Protein AF-0000000079762344 (afdb_homodimer)

Secondary structure (DSSP, 8-state):
-------PPPHHHHHHHHHHHHHHHHHHHHHHHTT--HHHHHHHHHHHHH-SSEEHHHHHHHHT--HHHHHHHHHHHHHTTSEEEEE-STT-EEEEE-HHHHHHIIIIIHHHHHHHHHHHHTS-HHHHHHHHHHHHHHHHHHHHHHHHHHHH-/-------PPPHHHHHHHHHHHHHHHHHHHHHHHTT--HHHHHHHHHHHHH-SSEEHHHHHHHHT--HHHHHHHHHHHHHTTSEEEEE-STT-E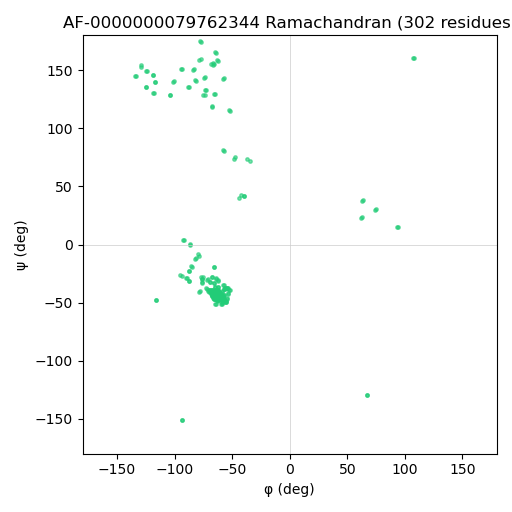EEEE-HHHHHHIIIIIHHHHHHHHHHHHTS-HHHHHHHHHHHHHHHHHHHHHHHHHHHH-

Structure (mmCIF, N/CA/C/O backbone):
data_AF-0000000079762344-model_v1
#
loop_
_entity.id
_entity.type
_entity.pdbx_description
1 polymer 'MarR family transcriptional regulator'
#
loop_
_atom_site.group_PDB
_atom_site.id
_atom_site.type_symbol
_atom_site.label_atom_id
_atom_site.label_alt_id
_atom_site.label_comp_id
_atom_site.label_asym_id
_atom_site.label_entity_id
_atom_site.label_seq_id
_atom_site.pdbx_PDB_ins_code
_atom_site.Cartn_x
_atom_site.Cartn_y
_atom_site.Cartn_z
_atom_site.occupancy
_atom_site.B_iso_or_equiv
_atom_site.auth_seq_id
_atom_site.auth_comp_id
_atom_site.auth_asym_id
_atom_site.auth_atom_id
_atom_site.pdbx_PDB_model_num
ATOM 1 N N . MET A 1 1 ? 8.43 -36.031 -18.562 1 33.22 1 MET A N 1
ATOM 2 C CA . MET A 1 1 ? 9.273 -35.344 -17.594 1 33.22 1 MET A CA 1
ATOM 3 C C . MET A 1 1 ? 8.633 -34.031 -17.156 1 33.22 1 MET A C 1
ATOM 5 O O . MET A 1 1 ? 8.594 -33.062 -17.922 1 33.22 1 MET A O 1
ATOM 9 N N . SER A 1 2 ? 7.336 -33.938 -16.625 1 37.38 2 SER A N 1
ATOM 10 C CA . SER A 1 2 ? 6.344 -32.906 -16.328 1 37.38 2 SER A CA 1
ATOM 11 C C . SER A 1 2 ? 6.977 -31.734 -15.578 1 37.38 2 SER A C 1
ATOM 13 O O . SER A 1 2 ? 7.504 -31.906 -14.477 1 37.38 2 SER A O 1
ATOM 15 N N . THR A 1 3 ? 7.742 -30.844 -16.188 1 39.31 3 THR A N 1
ATOM 16 C CA . THR A 1 3 ? 8.602 -29.703 -15.906 1 39.31 3 THR A CA 1
ATOM 17 C C . THR A 1 3 ? 7.945 -28.766 -14.891 1 39.31 3 THR A C 1
ATOM 19 O O . THR A 1 3 ? 7.09 -27.953 -15.25 1 39.31 3 THR A O 1
ATOM 22 N N . ASP A 1 4 ? 7.273 -29.188 -13.844 1 43.47 4 ASP A N 1
ATOM 23 C CA . ASP A 1 4 ? 6.684 -28.469 -12.719 1 43.47 4 ASP A CA 1
ATOM 24 C C . ASP A 1 4 ? 7.59 -27.344 -12.258 1 43.47 4 ASP A C 1
ATOM 26 O O . ASP A 1 4 ? 8.523 -27.562 -11.477 1 43.47 4 ASP A O 1
ATOM 30 N N . SER A 1 5 ? 8.234 -26.547 -13.07 1 49.5 5 SER A N 1
ATOM 31 C CA . SER A 1 5 ? 9.148 -25.422 -12.844 1 49.5 5 SER A CA 1
ATOM 32 C C . SER A 1 5 ? 8.719 -24.594 -11.641 1 49.5 5 SER A C 1
ATOM 34 O O . SER A 1 5 ? 7.73 -23.859 -11.703 1 49.5 5 SER A O 1
ATOM 36 N N . THR A 1 6 ? 8.914 -25.094 -10.375 1 63.81 6 THR A N 1
ATOM 37 C CA . THR A 1 6 ? 8.539 -24.578 -9.07 1 63.81 6 THR A CA 1
ATOM 38 C C . THR A 1 6 ? 9.141 -23.188 -8.859 1 63.81 6 THR A C 1
ATOM 40 O O . THR A 1 6 ? 10.359 -23.031 -8.797 1 63.81 6 THR A O 1
ATOM 43 N N . VAL A 1 7 ? 8.477 -22.172 -9.414 1 72.5 7 VAL A N 1
ATOM 44 C CA . VAL A 1 7 ? 8.898 -20.812 -9.086 1 72.5 7 VAL A CA 1
ATOM 45 C C . VAL A 1 7 ? 8.945 -20.641 -7.566 1 72.5 7 VAL A C 1
ATOM 47 O O . VAL A 1 7 ? 7.98 -20.953 -6.867 1 72.5 7 VAL A O 1
ATOM 50 N N . LEU A 1 8 ? 10.281 -20.391 -7.176 1 88.62 8 LEU A N 1
ATOM 51 C CA . LEU A 1 8 ? 10.469 -20.094 -5.762 1 88.62 8 LEU A CA 1
ATOM 52 C C . LEU A 1 8 ? 10.641 -18.594 -5.531 1 88.62 8 LEU A C 1
ATOM 54 O O . LEU A 1 8 ? 11.219 -17.906 -6.371 1 88.62 8 LEU A O 1
ATOM 58 N N . ILE A 1 9 ? 10.078 -18.078 -4.527 1 94.69 9 ILE A N 1
ATOM 59 C CA . ILE A 1 9 ? 10.32 -16.703 -4.109 1 94.69 9 ILE A CA 1
ATOM 60 C C . ILE A 1 9 ? 11.758 -16.562 -3.617 1 94.69 9 ILE A C 1
ATOM 62 O O . ILE A 1 9 ? 12.18 -17.266 -2.697 1 94.69 9 ILE A O 1
ATOM 66 N N . SER A 1 10 ? 12.523 -15.719 -4.27 1 96.12 10 SER A N 1
ATOM 67 C CA . SER A 1 10 ? 13.906 -15.516 -3.85 1 96.12 10 SER A CA 1
ATOM 68 C C . SER A 1 10 ? 13.977 -14.93 -2.441 1 96.12 10 SER A C 1
ATOM 70 O O . SER A 1 10 ? 13 -14.367 -1.947 1 96.12 10 SER A O 1
ATOM 72 N N . LYS A 1 11 ? 15.109 -15.094 -1.776 1 95.31 11 LYS A N 1
ATOM 73 C CA . LYS A 1 11 ? 15.312 -14.539 -0.442 1 95.31 11 LYS A CA 1
ATOM 74 C C . LYS A 1 11 ? 15.109 -13.023 -0.438 1 95.31 11 LYS A C 1
ATOM 76 O O . LYS A 1 11 ? 14.469 -12.477 0.464 1 95.31 11 LYS A O 1
ATOM 81 N N . TYR A 1 12 ? 15.656 -12.312 -1.464 1 97.5 12 TYR A N 1
ATOM 82 C CA . TYR A 1 12 ? 15.523 -10.859 -1.559 1 97.5 12 TYR A CA 1
ATOM 83 C C . TYR A 1 12 ? 14.062 -10.453 -1.735 1 97.5 12 TYR A C 1
ATOM 85 O O . TYR A 1 12 ? 13.594 -9.5 -1.107 1 97.5 12 TYR A O 1
ATOM 93 N N . LEU A 1 13 ? 13.352 -11.188 -2.549 1 97.94 13 LEU A N 1
ATOM 94 C CA . LEU A 1 13 ? 11.953 -10.859 -2.805 1 97.94 13 LEU A CA 1
ATOM 95 C C . LEU A 1 13 ? 11.109 -11.078 -1.553 1 97.94 13 LEU A C 1
ATOM 97 O O . LEU A 1 13 ? 10.25 -10.258 -1.23 1 97.94 13 LEU A O 1
ATOM 101 N N . LYS A 1 14 ? 11.383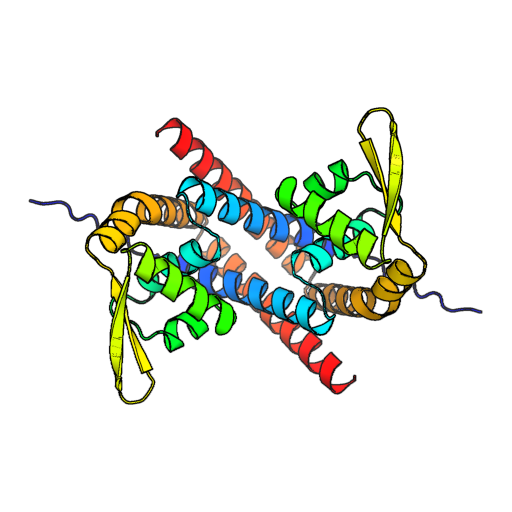 -12.195 -0.85 1 96.38 14 LYS A N 1
ATOM 102 C CA . LYS A 1 14 ? 10.656 -12.484 0.384 1 96.38 14 LYS A CA 1
ATOM 103 C C . LYS A 1 14 ? 10.812 -11.352 1.394 1 96.38 14 LYS A C 1
ATOM 105 O O . LYS A 1 14 ? 9.836 -10.914 2.002 1 96.38 14 LYS A O 1
ATOM 110 N N . GLU A 1 15 ? 12.008 -10.914 1.554 1 97 15 GLU A N 1
ATOM 111 C CA . GLU A 1 15 ? 12.281 -9.828 2.49 1 97 15 GLU A CA 1
ATOM 112 C C . GLU A 1 15 ? 11.656 -8.516 2.018 1 97 15 GLU A C 1
ATOM 114 O O . GLU A 1 15 ? 11.102 -7.762 2.818 1 97 15 GLU A O 1
ATOM 119 N N . TYR A 1 16 ? 11.781 -8.219 0.727 1 98.31 16 TYR A N 1
ATOM 120 C CA . TYR A 1 16 ? 11.188 -7.012 0.171 1 98.31 16 TYR A CA 1
ATOM 121 C C . TYR A 1 16 ? 9.68 -6.984 0.4 1 98.31 16 TYR A C 1
ATOM 123 O O . TYR A 1 16 ? 9.125 -5.957 0.789 1 98.31 16 TYR A O 1
ATOM 131 N N . ASN A 1 17 ? 9.078 -8.141 0.148 1 97.31 17 ASN A N 1
ATOM 132 C CA . ASN A 1 17 ? 7.633 -8.25 0.335 1 97.31 17 ASN A CA 1
ATOM 133 C C . ASN A 1 17 ? 7.23 -7.965 1.778 1 97.31 17 ASN A C 1
ATOM 135 O O . ASN A 1 17 ? 6.238 -7.277 2.027 1 97.31 17 ASN A O 1
ATOM 139 N N . HIS A 1 18 ? 7.996 -8.523 2.693 1 96.19 18 HIS A N 1
ATOM 140 C CA . HIS A 1 18 ? 7.711 -8.297 4.105 1 96.19 18 HIS A CA 1
ATOM 141 C C . HIS A 1 18 ? 7.809 -6.82 4.461 1 96.19 18 HIS A C 1
ATOM 143 O O . HIS A 1 18 ? 6.938 -6.281 5.148 1 96.19 18 HIS A O 1
ATOM 149 N N . ILE A 1 19 ? 8.852 -6.145 4.008 1 98.19 19 ILE A N 1
ATOM 150 C CA . ILE A 1 19 ? 9.094 -4.727 4.27 1 98.19 19 ILE A CA 1
ATOM 151 C C . ILE A 1 19 ? 7.977 -3.893 3.646 1 98.19 19 ILE A C 1
ATOM 153 O O . ILE A 1 19 ? 7.48 -2.949 4.266 1 98.19 19 ILE A O 1
ATOM 157 N N . TYR A 1 20 ? 7.582 -4.242 2.434 1 97.94 20 TYR A N 1
ATOM 158 C CA . TYR A 1 20 ? 6.508 -3.564 1.713 1 97.94 20 TYR A CA 1
ATOM 159 C C . TYR A 1 20 ? 5.188 -3.688 2.461 1 97.94 20 TYR A C 1
ATOM 161 O O . TYR A 1 20 ? 4.473 -2.697 2.637 1 97.94 20 TYR A O 1
ATOM 169 N N . LYS A 1 21 ? 4.844 -4.879 2.936 1 97 21 LYS A N 1
ATOM 170 C CA . LYS A 1 21 ? 3.623 -5.113 3.697 1 97 21 LYS A CA 1
ATOM 171 C C . LYS A 1 21 ? 3.635 -4.336 5.012 1 97 21 LYS A C 1
ATOM 173 O O . LYS A 1 21 ? 2.604 -3.816 5.441 1 97 21 LYS A O 1
ATOM 178 N N . GLU A 1 22 ? 4.781 -4.297 5.633 1 96.81 22 GLU A N 1
ATOM 179 C CA . GLU A 1 22 ? 4.926 -3.553 6.879 1 96.81 22 GLU A CA 1
ATOM 180 C C . GLU A 1 22 ? 4.652 -2.066 6.668 1 96.81 22 GLU A C 1
ATOM 182 O O . GLU A 1 22 ? 3.977 -1.432 7.48 1 96.81 22 GLU A O 1
ATOM 187 N N . ALA A 1 23 ? 5.199 -1.48 5.613 1 97.94 23 ALA A N 1
ATOM 188 C CA . ALA A 1 23 ? 4.957 -0.072 5.309 1 97.94 23 ALA A CA 1
ATOM 189 C C . ALA A 1 23 ? 3.465 0.202 5.141 1 97.94 23 ALA A C 1
ATOM 191 O O . ALA A 1 23 ? 2.945 1.188 5.672 1 97.94 23 ALA A O 1
ATOM 192 N N . ASN A 1 24 ? 2.801 -0.672 4.402 1 97 24 ASN A N 1
ATOM 193 C CA . ASN A 1 24 ? 1.364 -0.526 4.195 1 97 24 ASN A CA 1
ATOM 194 C C . ASN A 1 24 ? 0.599 -0.609 5.512 1 97 24 ASN A C 1
ATOM 196 O O . ASN A 1 24 ? -0.367 0.126 5.723 1 97 24 ASN A O 1
ATOM 200 N N . GLU A 1 25 ? 1.004 -1.52 6.363 1 95.75 25 GLU A N 1
ATOM 201 C CA . GLU A 1 25 ? 0.375 -1.641 7.676 1 95.75 25 GLU A CA 1
ATOM 202 C C . GLU A 1 25 ? 0.564 -0.37 8.5 1 95.75 25 GLU A C 1
ATOM 204 O O . GLU A 1 25 ? -0.362 0.082 9.172 1 95.75 25 GLU A O 1
ATOM 209 N N . ILE A 1 26 ? 1.729 0.218 8.492 1 96.94 26 ILE A N 1
ATOM 210 C CA . ILE A 1 26 ? 2.031 1.435 9.242 1 96.94 26 ILE A CA 1
ATOM 211 C C . ILE A 1 26 ? 1.104 2.561 8.789 1 96.94 26 ILE A C 1
ATOM 213 O O . ILE A 1 26 ? 0.489 3.234 9.617 1 96.94 26 ILE A O 1
ATOM 217 N N . TYR A 1 27 ? 0.93 2.723 7.484 1 97 27 TYR A N 1
ATOM 218 C CA . TYR A 1 27 ? 0.123 3.826 6.973 1 97 27 TYR A CA 1
ATOM 219 C C . TYR A 1 27 ? -1.364 3.537 7.145 1 97 27 TYR A C 1
ATOM 221 O O . TYR A 1 27 ? -2.162 4.457 7.344 1 97 27 TYR A O 1
ATOM 229 N N . HIS A 1 28 ? -1.735 2.244 7.109 1 95.56 28 HIS A N 1
ATOM 230 C CA . HIS A 1 28 ? -3.107 1.876 7.441 1 95.56 28 HIS A CA 1
ATOM 231 C C . HIS A 1 28 ? -3.439 2.238 8.891 1 95.56 28 HIS A C 1
ATOM 233 O O . HIS A 1 28 ? -4.504 2.795 9.164 1 95.56 28 HIS A O 1
ATOM 239 N N . GLU A 1 29 ? -2.543 1.895 9.75 1 94.5 29 GLU A N 1
ATOM 240 C CA . GLU A 1 29 ? -2.736 2.215 11.164 1 94.5 29 GLU A CA 1
ATOM 241 C C . GLU A 1 29 ? -2.773 3.725 11.383 1 94.5 29 GLU A C 1
ATOM 243 O O . GLU A 1 29 ? -3.557 4.219 12.195 1 94.5 29 GLU A O 1
ATOM 248 N N . ALA A 1 30 ? -1.896 4.453 10.688 1 94.94 30 ALA A N 1
ATOM 249 C CA . ALA A 1 30 ? -1.912 5.91 10.781 1 94.94 30 ALA A CA 1
ATOM 250 C C . ALA A 1 30 ? -3.266 6.473 10.352 1 94.94 30 ALA A C 1
ATOM 252 O O . ALA A 1 30 ? -3.832 7.328 11.039 1 94.94 30 ALA A O 1
ATOM 253 N N . ALA A 1 31 ? -3.811 5.969 9.227 1 95.88 31 ALA A N 1
ATOM 254 C CA . ALA A 1 31 ? -5.125 6.406 8.766 1 95.88 31 ALA A CA 1
ATOM 255 C C . ALA A 1 31 ? -6.199 6.117 9.805 1 95.88 31 ALA A C 1
ATOM 257 O O . ALA A 1 31 ? -7.043 6.973 10.086 1 95.88 31 ALA A O 1
ATOM 258 N N . ARG A 1 32 ? -6.137 4.961 10.391 1 93.38 32 ARG A N 1
ATOM 259 C CA . ARG A 1 32 ? -7.105 4.551 11.406 1 93.38 32 ARG A CA 1
ATOM 260 C C . ARG A 1 32 ? -7.031 5.457 12.633 1 93.38 32 ARG A C 1
ATOM 262 O O . ARG A 1 32 ? -8.062 5.828 13.195 1 93.38 32 ARG A O 1
ATOM 269 N N . ARG A 1 33 ? -5.863 5.766 13.016 1 91.56 33 ARG A N 1
ATOM 270 C CA . ARG A 1 33 ? -5.664 6.633 14.172 1 91.56 33 ARG A CA 1
ATOM 271 C C . ARG A 1 33 ? -6.258 8.016 13.93 1 91.56 33 ARG A C 1
ATOM 273 O O . ARG A 1 33 ? -6.707 8.68 14.867 1 91.56 33 ARG A O 1
ATOM 280 N N . LEU A 1 34 ? -6.238 8.398 12.68 1 92.31 34 LEU A N 1
ATOM 281 C CA . LEU A 1 34 ? -6.816 9.688 12.305 1 92.31 34 LEU A CA 1
ATOM 282 C C . LEU A 1 34 ? -8.312 9.555 12.039 1 92.31 34 LEU A C 1
ATOM 284 O O . LEU A 1 34 ? -8.953 10.516 11.617 1 92.31 34 LEU A O 1
ATOM 288 N N . HIS A 1 35 ? -8.859 8.344 12.172 1 93.44 35 HIS A N 1
ATOM 289 C CA . HIS A 1 35 ? -10.258 8.016 11.945 1 93.44 35 HIS A CA 1
ATOM 290 C C . HIS A 1 35 ? -10.648 8.25 10.492 1 93.44 35 HIS A C 1
ATOM 292 O O . HIS A 1 35 ? -11.719 8.789 10.203 1 93.44 35 HIS A O 1
ATOM 298 N N . LEU A 1 36 ? -9.758 7.93 9.586 1 95.88 36 LEU A N 1
ATOM 299 C CA . LEU A 1 36 ? -9.977 8.031 8.148 1 95.88 36 LEU A CA 1
ATOM 300 C C . LEU A 1 36 ? -9.852 6.664 7.484 1 95.88 36 LEU A C 1
ATOM 302 O O . LEU A 1 36 ? -9.078 5.816 7.938 1 95.88 36 LEU A O 1
ATOM 306 N N . SER A 1 37 ? -10.633 6.434 6.457 1 95.31 37 SER A N 1
ATOM 307 C CA . SER A 1 37 ? -10.328 5.324 5.562 1 95.31 37 SER A CA 1
ATOM 308 C C . SER A 1 37 ? -9.008 5.555 4.832 1 95.31 37 SER A C 1
ATOM 310 O O . SER A 1 37 ? -8.5 6.68 4.793 1 95.31 37 SER A O 1
ATOM 312 N N . ASP A 1 38 ? -8.5 4.539 4.254 1 95.81 38 ASP A N 1
ATOM 313 C CA . ASP A 1 38 ? -7.25 4.664 3.51 1 95.81 38 ASP A CA 1
ATOM 314 C C . ASP A 1 38 ? -7.395 5.648 2.354 1 95.81 38 ASP A C 1
ATOM 316 O O . ASP A 1 38 ? -6.496 6.449 2.098 1 95.81 38 ASP A O 1
ATOM 320 N N . SER A 1 39 ? -8.523 5.59 1.646 1 96.56 39 SER A N 1
ATOM 321 C CA . SER A 1 39 ? -8.75 6.477 0.51 1 96.56 39 SER A CA 1
ATOM 322 C C . SER A 1 39 ? -8.883 7.93 0.96 1 96.56 39 SER A C 1
ATOM 324 O O . SER A 1 39 ? -8.344 8.836 0.32 1 96.56 39 SER A O 1
ATOM 326 N N . ALA A 1 40 ? -9.648 8.156 2.043 1 97.25 40 ALA A N 1
ATOM 327 C CA . ALA A 1 40 ? -9.789 9.508 2.58 1 97.25 40 ALA A CA 1
ATOM 328 C C . ALA A 1 40 ? -8.438 10.062 3.02 1 97.25 40 ALA A C 1
ATOM 330 O O . ALA A 1 40 ? -8.117 11.219 2.738 1 97.25 40 ALA A O 1
ATOM 331 N N . PHE A 1 41 ? -7.668 9.219 3.701 1 97.62 41 PHE A N 1
ATOM 332 C CA . PHE A 1 41 ? -6.32 9.578 4.133 1 97.62 41 PHE A CA 1
ATOM 333 C C . PHE A 1 41 ? -5.473 10.008 2.943 1 97.62 41 PHE A C 1
ATOM 335 O O . PHE A 1 41 ? -4.852 11.078 2.975 1 97.62 41 PHE A O 1
ATOM 342 N N . GLU A 1 42 ? -5.48 9.242 1.944 1 97.38 42 GLU A N 1
ATOM 343 C CA . GLU A 1 42 ? -4.688 9.516 0.752 1 97.38 42 GLU A CA 1
ATOM 344 C C . GLU A 1 42 ? -5.145 10.805 0.074 1 97.38 42 GLU A C 1
ATOM 346 O O . GLU A 1 42 ? -4.324 11.578 -0.429 1 97.38 42 GLU A O 1
ATOM 351 N N . ILE A 1 43 ? -6.43 11.07 0.029 1 97.06 43 ILE A N 1
ATOM 352 C CA . ILE A 1 43 ? -6.969 12.266 -0.604 1 97.06 43 ILE A CA 1
ATOM 353 C C . ILE A 1 43 ? -6.512 13.5 0.165 1 97.06 43 ILE A C 1
ATOM 355 O O . ILE A 1 43 ? -6.012 14.461 -0.428 1 97.06 43 ILE A O 1
ATOM 359 N N . PHE A 1 44 ? -6.625 13.492 1.5 1 97.06 44 PHE A N 1
ATOM 360 C CA . PHE A 1 44 ? -6.188 14.625 2.309 1 97.06 44 PHE A CA 1
ATOM 361 C C . PHE A 1 44 ? -4.688 14.844 2.162 1 97.06 44 PHE A C 1
ATOM 363 O O . PHE A 1 44 ? -4.227 15.984 2.066 1 97.06 44 PHE A O 1
ATOM 370 N N . TYR A 1 45 ? -3.969 13.734 2.15 1 96.94 45 TYR A N 1
ATOM 371 C CA . TYR A 1 45 ? -2.521 13.812 1.987 1 96.94 45 TYR A CA 1
ATOM 372 C C . TYR A 1 45 ? -2.16 14.477 0.661 1 96.94 45 TYR A C 1
ATOM 374 O O . TYR A 1 45 ? -1.307 15.359 0.614 1 96.94 45 TYR A O 1
ATOM 382 N N . THR A 1 46 ? -2.869 14.055 -0.376 1 95.94 46 THR A N 1
ATOM 383 C CA . THR A 1 46 ? -2.629 14.562 -1.722 1 95.94 46 THR A CA 1
ATOM 384 C C . THR A 1 46 ? -3.01 16.031 -1.819 1 95.94 46 THR A C 1
ATOM 386 O O . THR A 1 46 ? -2.281 16.828 -2.412 1 95.94 46 THR A O 1
ATOM 389 N N . ILE A 1 47 ? -4.098 16.391 -1.246 1 95.31 47 ILE A N 1
ATOM 390 C CA . ILE A 1 47 ? -4.535 17.781 -1.244 1 95.31 47 ILE A CA 1
ATOM 391 C C . ILE A 1 47 ? -3.516 18.641 -0.498 1 95.31 47 ILE A C 1
ATOM 393 O O . ILE A 1 47 ? -3.186 19.75 -0.937 1 95.31 47 ILE A O 1
ATOM 397 N N . PHE A 1 48 ? -3.053 18.094 0.573 1 94.38 48 PHE A N 1
ATOM 398 C CA . PHE A 1 48 ? -2.043 18.828 1.332 1 94.38 48 PHE A CA 1
ATOM 399 C C . PHE A 1 48 ? -0.792 19.047 0.492 1 94.38 48 PHE A C 1
ATOM 401 O O . PHE A 1 48 ? -0.222 20.141 0.498 1 94.38 48 PHE A O 1
ATOM 408 N N . GLU A 1 49 ? -0.392 18.062 -0.228 1 93.25 49 GLU A N 1
ATOM 409 C CA . GLU A 1 49 ? 0.815 18.125 -1.047 1 93.25 49 GLU A CA 1
ATOM 410 C C . GLU A 1 49 ? 0.641 19.109 -2.211 1 93.25 49 GLU A C 1
ATOM 412 O O . GLU A 1 49 ? 1.567 19.844 -2.553 1 93.25 49 GLU A O 1
ATOM 417 N N . MET A 1 50 ? -0.47 19.078 -2.807 1 91.38 50 MET A N 1
ATOM 418 C CA . MET A 1 50 ? -0.707 19.828 -4.035 1 91.38 50 MET A CA 1
ATOM 419 C C . MET A 1 50 ? -1.188 21.25 -3.719 1 91.38 50 MET A C 1
ATOM 421 O O . MET A 1 50 ? -0.927 22.172 -4.48 1 91.38 50 MET A O 1
ATOM 425 N N . GLY A 1 51 ? -1.885 21.328 -2.629 1 88.75 51 GLY A N 1
ATOM 426 C CA . GLY A 1 51 ? -2.537 22.594 -2.289 1 88.75 51 GLY A CA 1
ATOM 427 C C . GLY A 1 51 ? -4.043 22.547 -2.471 1 88.75 51 GLY A C 1
ATOM 428 O O . GLY A 1 51 ? -4.559 21.734 -3.238 1 88.75 51 GLY A O 1
ATOM 429 N N . ASP A 1 52 ? -4.691 23.453 -1.831 1 86.69 52 ASP A N 1
ATOM 430 C CA . ASP A 1 52 ? -6.145 23.547 -1.898 1 86.69 52 ASP A CA 1
ATOM 431 C C . ASP A 1 52 ? -6.602 23.969 -3.293 1 86.69 52 ASP A C 1
ATOM 433 O O . ASP A 1 52 ? -5.801 24.469 -4.09 1 86.69 52 ASP A O 1
ATOM 437 N N . ASN A 1 53 ? -7.762 23.672 -3.691 1 89.25 53 ASN A N 1
ATOM 438 C CA . ASN A 1 53 ? -8.383 24.047 -4.957 1 89.25 53 ASN A CA 1
ATOM 439 C C . ASN A 1 53 ? -7.805 23.25 -6.125 1 89.25 53 ASN A C 1
ATOM 441 O O . ASN A 1 53 ? -7.613 23.797 -7.215 1 89.25 53 ASN A O 1
ATOM 445 N N . CYS A 1 54 ? -7.402 22.094 -5.84 1 91.25 54 CYS A N 1
ATOM 446 C CA . CYS A 1 54 ? -6.906 21.219 -6.902 1 91.25 54 CYS A CA 1
ATOM 447 C C . CYS A 1 54 ? -8.055 20.625 -7.699 1 91.25 54 CYS A C 1
ATOM 449 O O . CYS A 1 54 ? -9.211 20.656 -7.262 1 91.25 54 CYS A O 1
ATOM 451 N N . LEU A 1 55 ? -7.738 20.188 -8.883 1 92.88 55 LEU A N 1
ATOM 452 C CA . LEU A 1 55 ? -8.719 19.5 -9.703 1 92.88 55 LEU A CA 1
ATOM 453 C C . LEU A 1 55 ? -8.812 18.031 -9.312 1 92.88 55 LEU A C 1
ATOM 455 O O . LEU A 1 55 ? -7.805 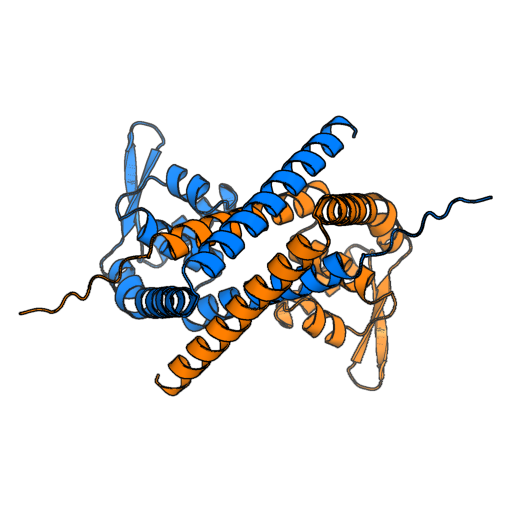17.406 -8.977 1 92.88 55 LEU A O 1
ATOM 459 N N . GLN A 1 56 ? -10.016 17.531 -9.328 1 91.5 56 GLN A N 1
ATOM 460 C CA . GLN A 1 56 ? -10.234 16.125 -9.008 1 91.5 56 GLN A CA 1
ATOM 461 C C . GLN A 1 56 ? -9.344 15.227 -9.867 1 91.5 56 GLN A C 1
ATOM 463 O O . GLN A 1 56 ? -8.812 14.227 -9.383 1 91.5 56 GLN A O 1
ATOM 468 N N . ARG A 1 57 ? -9.18 15.594 -11.133 1 91.69 57 ARG A N 1
ATOM 469 C CA . ARG A 1 57 ? -8.336 14.812 -12.039 1 91.69 57 ARG A CA 1
ATOM 470 C C . ARG A 1 57 ? -6.891 14.797 -11.555 1 91.69 57 ARG A C 1
ATOM 472 O O . ARG A 1 57 ? -6.199 13.781 -11.68 1 91.69 57 ARG A O 1
ATOM 479 N N . ASP A 1 58 ? -6.445 15.883 -11.008 1 93.56 58 ASP A N 1
ATOM 480 C CA . ASP A 1 58 ? -5.078 15.977 -10.508 1 93.56 58 ASP A CA 1
ATOM 481 C C . ASP A 1 58 ? -4.891 15.109 -9.266 1 93.56 58 ASP A C 1
ATOM 483 O O . ASP A 1 58 ? -3.805 14.57 -9.039 1 93.56 58 ASP A O 1
ATOM 487 N N . ILE A 1 59 ? -5.906 14.961 -8.484 1 94.69 59 ILE A N 1
ATOM 488 C CA . ILE A 1 59 ? -5.863 14.102 -7.309 1 94.69 59 ILE A CA 1
ATOM 489 C C . ILE A 1 59 ? -5.707 12.648 -7.738 1 94.69 59 ILE A C 1
ATOM 491 O O . ILE A 1 59 ? -4.945 11.891 -7.133 1 94.69 59 ILE A O 1
ATOM 495 N N . CYS A 1 60 ? -6.422 12.273 -8.789 1 93.7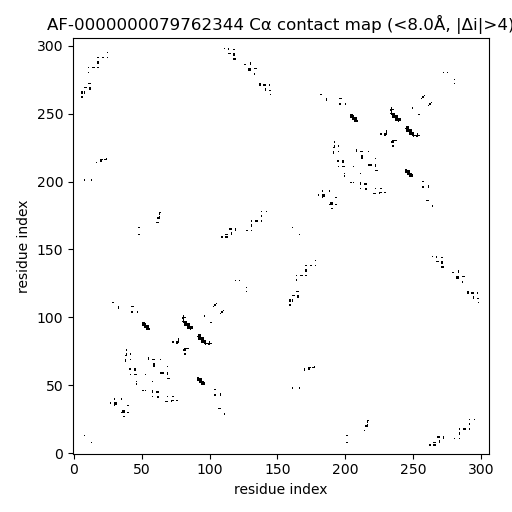5 60 CYS A N 1
ATOM 496 C CA . CYS A 1 60 ? -6.305 10.922 -9.312 1 93.75 60 CYS A CA 1
ATOM 497 C C . CYS A 1 60 ? -4.871 10.617 -9.734 1 93.75 60 CYS A C 1
ATOM 499 O O . CYS A 1 60 ? -4.309 9.594 -9.344 1 93.75 60 CYS A O 1
ATOM 501 N N . LYS A 1 61 ? -4.273 11.531 -10.461 1 93.94 61 LYS A N 1
ATOM 502 C CA . LYS A 1 61 ? -2.914 11.359 -10.961 1 93.94 61 LYS A CA 1
ATOM 503 C C . LYS A 1 61 ? -1.9 11.344 -9.82 1 93.94 61 LYS A C 1
ATOM 505 O O . LYS A 1 61 ? -1.029 10.469 -9.773 1 93.94 61 LYS A O 1
ATOM 510 N N . ALA A 1 62 ? -2.059 12.242 -8.883 1 94.5 62 ALA A N 1
ATOM 511 C CA . ALA A 1 62 ? -1.082 12.422 -7.816 1 94.5 62 ALA A CA 1
ATOM 512 C C . ALA A 1 62 ? -1.196 11.305 -6.777 1 94.5 62 ALA A C 1
ATOM 514 O O . ALA A 1 62 ? -0.201 10.922 -6.16 1 94.5 62 ALA A O 1
ATOM 515 N N . SER A 1 63 ? -2.338 10.781 -6.523 1 95.19 63 SER A N 1
ATOM 516 C CA . SER A 1 63 ? -2.559 9.758 -5.512 1 95.19 63 SER A CA 1
ATOM 517 C C . SER A 1 63 ? -2.281 8.359 -6.062 1 95.19 63 SER A C 1
ATOM 519 O O . SER A 1 63 ? -2.166 7.398 -5.301 1 95.19 63 SER A O 1
ATOM 521 N N . CYS A 1 64 ? -2.273 8.195 -7.41 1 93 64 CYS A N 1
ATOM 522 C CA . CYS A 1 64 ? -2.104 6.918 -8.094 1 93 64 CYS A CA 1
ATOM 523 C C . CYS A 1 64 ? -3.24 5.965 -7.754 1 93 64 CYS A C 1
ATOM 525 O O . CYS A 1 64 ? -3.047 4.746 -7.727 1 93 64 CYS A O 1
ATOM 527 N N . MET A 1 65 ? -4.406 6.512 -7.336 1 93.88 65 MET A N 1
ATOM 528 C CA . MET A 1 65 ? -5.594 5.703 -7.059 1 93.88 65 MET A CA 1
ATOM 529 C C . MET A 1 65 ? -6.504 5.637 -8.281 1 93.88 65 MET A C 1
ATOM 531 O O . MET A 1 65 ? -6.551 6.578 -9.07 1 93.88 65 MET A O 1
ATOM 535 N N . PRO A 1 66 ? -7.25 4.527 -8.398 1 91.81 66 PRO A N 1
ATOM 536 C CA . PRO A 1 66 ? -8.242 4.473 -9.477 1 91.81 66 PRO A CA 1
ATOM 537 C C . PRO A 1 66 ? -9.25 5.609 -9.406 1 91.81 66 PRO A C 1
ATOM 539 O O . PRO A 1 66 ? -9.68 6 -8.32 1 91.81 66 PRO A O 1
ATOM 542 N N . LYS A 1 67 ? -9.625 6.102 -10.617 1 93.5 67 LYS A N 1
ATOM 543 C CA . LYS A 1 67 ? -10.547 7.223 -10.742 1 93.5 67 LYS A CA 1
ATOM 544 C C . LYS A 1 67 ? -11.836 6.969 -9.969 1 93.5 67 LYS A C 1
ATOM 546 O O . LYS A 1 67 ? -12.344 7.863 -9.289 1 93.5 67 LYS A O 1
ATOM 551 N N . GLN A 1 68 ? -12.367 5.762 -10.031 1 93 68 GLN A N 1
ATOM 552 C CA . GLN A 1 68 ? -13.617 5.434 -9.359 1 93 68 GLN A CA 1
ATOM 553 C C . GLN A 1 68 ? -13.484 5.555 -7.844 1 93 68 GLN A C 1
ATOM 555 O O . GLN A 1 68 ? -14.414 5.992 -7.16 1 93 68 GLN A O 1
ATOM 560 N N . THR A 1 69 ? -12.359 5.137 -7.305 1 93.94 69 THR A N 1
ATOM 561 C CA . THR A 1 69 ? -12.086 5.215 -5.875 1 93.94 69 THR A CA 1
ATOM 562 C C . THR A 1 69 ? -11.977 6.668 -5.422 1 93.94 69 THR A C 1
ATOM 564 O O . THR A 1 69 ? -12.555 7.051 -4.402 1 93.94 69 THR A O 1
ATOM 567 N N . VAL A 1 70 ? -11.25 7.5 -6.203 1 96.31 70 VAL A N 1
ATOM 568 C CA . VAL A 1 70 ? -11.094 8.914 -5.891 1 96.31 70 VAL A CA 1
ATOM 569 C C . VAL A 1 70 ? -12.461 9.602 -5.914 1 96.31 70 VAL A C 1
ATOM 571 O O . VAL A 1 70 ? -12.82 10.32 -4.973 1 96.31 70 VAL A O 1
ATOM 574 N N . ASN A 1 71 ? -13.258 9.328 -6.914 1 95.62 71 ASN A N 1
ATOM 575 C CA . ASN A 1 71 ? -14.562 9.969 -7.059 1 95.62 71 ASN A CA 1
ATOM 576 C C . ASN A 1 71 ? -15.492 9.609 -5.902 1 95.62 71 ASN A C 1
ATOM 578 O O . ASN A 1 71 ? -16.109 10.492 -5.309 1 95.62 71 ASN A O 1
ATOM 582 N N . SER A 1 72 ? -15.5 8.344 -5.613 1 96.94 72 SER A N 1
ATOM 583 C CA . SER A 1 72 ? -16.391 7.902 -4.547 1 96.94 72 SER A CA 1
ATOM 584 C C . SER A 1 72 ? -15.938 8.438 -3.193 1 96.94 72 SER A C 1
ATOM 586 O O . SER A 1 72 ? -16.766 8.852 -2.375 1 96.94 72 SER A O 1
ATOM 588 N N . SER A 1 73 ? -14.703 8.469 -2.979 1 97.5 73 SER A N 1
ATOM 589 C CA . SER A 1 73 ? -14.172 8.945 -1.708 1 97.5 73 SER A CA 1
ATOM 590 C C . SER A 1 73 ? -14.367 10.453 -1.567 1 97.5 73 SER A C 1
ATOM 592 O O . SER A 1 73 ? -14.703 10.945 -0.487 1 97.5 73 SER A O 1
ATOM 594 N N . ILE A 1 74 ? -14.148 11.156 -2.604 1 97.38 74 ILE A N 1
ATOM 595 C CA . ILE A 1 74 ? -14.344 12.602 -2.586 1 97.38 74 ILE A CA 1
ATOM 596 C C . ILE A 1 74 ? -15.805 12.93 -2.291 1 97.38 74 ILE A C 1
ATOM 598 O O . ILE A 1 74 ? -16.109 13.828 -1.503 1 97.38 74 ILE A O 1
ATOM 602 N N . ARG A 1 75 ? -16.688 12.211 -2.941 1 97 75 ARG A N 1
ATOM 603 C CA . ARG A 1 75 ? -18.109 12.422 -2.705 1 97 75 ARG A CA 1
ATOM 604 C C . ARG A 1 75 ? -18.469 12.156 -1.247 1 97 75 ARG A C 1
ATOM 606 O O . ARG A 1 75 ? -19.25 12.898 -0.65 1 97 75 ARG A O 1
ATOM 613 N N . LYS A 1 76 ? -17.969 11.125 -0.739 1 98.06 76 LYS A N 1
ATOM 614 C CA . LYS A 1 76 ? -18.203 10.82 0.669 1 98.06 76 LYS A CA 1
ATOM 615 C C . LYS A 1 76 ? -17.656 11.93 1.57 1 98.06 76 LYS A C 1
ATOM 617 O O . LYS A 1 76 ? -18.328 12.336 2.521 1 98.06 76 LYS A O 1
ATOM 622 N N . LEU A 1 77 ? -16.453 12.453 1.316 1 98.06 77 LEU A N 1
ATOM 623 C CA . LEU A 1 77 ? -15.836 13.516 2.102 1 98.06 77 LEU A CA 1
ATOM 624 C C . LEU A 1 77 ? -16.625 14.812 1.978 1 98.06 77 LEU A C 1
ATOM 626 O O . LEU A 1 77 ? -16.703 15.594 2.928 1 98.06 77 LEU A O 1
ATOM 630 N N . GLN A 1 78 ? -17.188 14.969 0.809 1 97.75 78 GLN A N 1
ATOM 631 C CA . GLN A 1 78 ? -18.094 16.094 0.614 1 97.75 78 GLN A CA 1
ATOM 632 C C . GLN A 1 78 ? -19.328 15.977 1.492 1 97.75 78 GLN A C 1
ATOM 634 O O . GLN A 1 78 ? -19.719 16.938 2.166 1 97.75 78 GLN A O 1
ATOM 639 N N . THR A 1 79 ? -19.984 14.805 1.424 1 98 79 THR A N 1
ATOM 640 C CA . THR A 1 79 ? -21.172 14.531 2.219 1 98 79 THR A CA 1
ATOM 641 C C . THR A 1 79 ? -20.875 14.68 3.707 1 98 79 THR A C 1
ATOM 643 O O . THR A 1 79 ? -21.719 15.18 4.465 1 98 79 THR A O 1
ATOM 646 N N . ASP A 1 80 ? -19.672 14.32 4.117 1 97.44 80 ASP A N 1
ATOM 647 C CA . ASP A 1 80 ? -19.25 14.375 5.516 1 97.44 80 ASP A CA 1
ATOM 648 C C . ASP A 1 80 ? -18.875 15.797 5.918 1 97.44 80 ASP A C 1
ATOM 650 O O . ASP A 1 80 ? -18.594 16.062 7.086 1 97.44 80 ASP A O 1
ATOM 654 N N . GLY A 1 81 ? -18.781 16.734 4.953 1 97.81 81 GLY A N 1
ATOM 655 C CA . GLY A 1 81 ? -18.609 18.141 5.246 1 97.81 81 GLY A CA 1
ATOM 656 C C . GLY A 1 81 ? -17.156 18.578 5.254 1 97.81 81 GLY A C 1
ATOM 657 O O . GLY A 1 81 ? -16.828 19.641 5.762 1 97.81 81 GLY A O 1
ATOM 658 N N . TYR A 1 82 ? -16.203 17.75 4.707 1 98.06 82 TYR A N 1
ATOM 659 C CA . TYR A 1 82 ? -14.781 18.078 4.746 1 98.06 82 TYR A CA 1
ATOM 660 C C . TYR A 1 82 ? -14.352 18.797 3.467 1 98.06 82 TYR A C 1
ATOM 662 O O . TYR A 1 82 ? -13.336 19.5 3.453 1 98.06 82 TYR A O 1
ATOM 670 N N . LEU A 1 83 ? -15.102 18.516 2.359 1 98.06 83 LEU A N 1
ATOM 671 C CA . LEU A 1 83 ? -14.766 19.062 1.055 1 98.06 83 LEU A CA 1
ATOM 672 C C . LEU A 1 83 ? -15.977 19.719 0.411 1 98.06 83 LEU A C 1
ATOM 674 O O . LEU A 1 83 ? -17.125 19.359 0.704 1 98.06 83 LEU A O 1
ATOM 678 N N . THR A 1 84 ? -15.789 20.672 -0.44 1 97.5 84 THR A N 1
ATOM 679 C CA . THR A 1 84 ? -16.781 21.188 -1.385 1 97.5 84 THR A CA 1
ATOM 680 C C . THR A 1 84 ? -16.234 21.125 -2.812 1 97.5 84 THR A C 1
ATOM 682 O O . THR A 1 84 ? -15.031 21.172 -3.029 1 97.5 84 THR A O 1
ATOM 685 N N . LEU A 1 85 ? -17.172 20.938 -3.693 1 95.25 85 LEU A N 1
ATOM 686 C CA . LEU A 1 85 ? -16.812 20.859 -5.105 1 95.25 85 LEU A CA 1
ATOM 687 C C . LEU A 1 85 ? -17.453 22 -5.895 1 95.25 85 LEU A C 1
ATOM 689 O O . LEU A 1 85 ? -18.594 22.359 -5.645 1 95.25 85 LEU A O 1
ATOM 693 N N . SER A 1 86 ? -16.672 22.531 -6.805 1 94.12 86 SER A N 1
ATOM 694 C CA . SER A 1 86 ? -17.203 23.547 -7.715 1 94.12 86 SER A CA 1
ATOM 695 C C . SER A 1 86 ? -16.781 23.266 -9.156 1 94.12 86 SER A C 1
ATOM 697 O O . SER A 1 86 ? -15.695 22.734 -9.398 1 94.12 86 SER A O 1
ATOM 699 N N . PRO A 1 87 ? -17.641 23.562 -10.047 1 90.88 87 PRO A N 1
ATOM 700 C CA . PRO A 1 87 ? -17.328 23.297 -11.445 1 90.88 87 PRO A CA 1
ATOM 701 C C . PRO A 1 87 ? -16.156 24.141 -11.961 1 90.88 87 PRO A C 1
ATOM 703 O O . PRO A 1 87 ? -16.031 25.297 -11.594 1 90.88 87 PRO A O 1
ATOM 706 N N . GLY A 1 88 ? -15.203 23.516 -12.562 1 86.06 88 GLY A N 1
ATOM 707 C CA . GLY A 1 88 ? -14.148 24.203 -13.289 1 86.06 88 GLY A CA 1
ATOM 708 C C . GLY A 1 88 ? -14.445 24.359 -14.773 1 86.06 88 GLY A C 1
ATOM 709 O O . GLY A 1 88 ? -15.586 24.625 -15.156 1 86.06 88 GLY A O 1
ATOM 710 N N . LYS A 1 89 ? -13.453 24.391 -15.5 1 85.19 89 LYS A N 1
ATOM 711 C CA . LYS A 1 89 ? -13.648 24.438 -16.953 1 85.19 89 LYS A CA 1
ATOM 712 C C . LYS A 1 89 ? -14.102 23.078 -17.484 1 85.19 89 LYS A C 1
ATOM 714 O O . LYS A 1 89 ? -13.508 22.047 -17.172 1 85.19 89 LYS A O 1
ATOM 719 N N . GLY A 1 90 ? -15.195 23.062 -18.25 1 81.62 90 GLY A N 1
ATOM 720 C CA . GLY A 1 90 ? -15.695 21.812 -18.797 1 81.62 90 GLY A CA 1
ATOM 721 C C . GLY A 1 90 ? -16.219 20.859 -17.719 1 81.62 90 GLY A C 1
ATOM 722 O O . GLY A 1 90 ? -17.047 21.25 -16.906 1 81.62 90 GLY A O 1
ATOM 723 N N . ARG A 1 91 ? -15.719 19.625 -17.797 1 81.62 91 ARG A N 1
ATOM 724 C CA . ARG A 1 91 ? -16.156 18.594 -16.859 1 81.62 91 ARG A CA 1
ATOM 725 C C . ARG A 1 91 ? -15.25 18.531 -15.641 1 81.62 91 ARG A C 1
ATOM 727 O O . ARG A 1 91 ? -15.391 17.641 -14.805 1 81.62 91 ARG A O 1
ATOM 734 N N . SER A 1 92 ? -14.359 19.422 -15.648 1 88.25 92 SER A N 1
ATOM 735 C CA . SER A 1 92 ? -13.438 19.391 -14.516 1 88.25 92 SER A CA 1
ATOM 736 C C . SER A 1 92 ? -14.102 19.906 -13.242 1 88.25 92 SER A C 1
ATOM 738 O O . SER A 1 92 ? -15.008 20.734 -13.305 1 88.25 92 SER A O 1
ATOM 740 N N . MET A 1 93 ? -13.758 19.312 -12.156 1 92.56 93 MET A N 1
ATOM 741 C CA . MET A 1 93 ? -14.289 19.703 -10.859 1 92.56 93 MET A CA 1
ATOM 742 C C . MET A 1 93 ? -13.164 20.172 -9.93 1 92.56 93 MET A C 1
ATOM 744 O O . MET A 1 93 ? -12.141 19.5 -9.805 1 92.56 93 MET A O 1
ATOM 748 N N . HIS A 1 94 ? -13.359 21.344 -9.312 1 94.81 94 HIS A N 1
ATOM 749 C CA . HIS A 1 94 ? -12.43 21.859 -8.312 1 94.81 94 HIS A CA 1
ATOM 750 C C . HIS A 1 94 ? -12.773 21.344 -6.918 1 94.81 94 HIS A C 1
ATOM 752 O O . HIS A 1 94 ? -13.953 21.328 -6.539 1 94.81 94 HIS A O 1
ATOM 758 N N . ILE A 1 95 ? -11.742 20.938 -6.219 1 96.38 95 ILE A N 1
ATOM 759 C CA . ILE A 1 95 ? -11.906 20.453 -4.855 1 96.38 95 ILE A CA 1
ATOM 760 C C . ILE A 1 95 ? -11.438 21.516 -3.865 1 96.38 95 ILE A C 1
ATOM 762 O O . ILE A 1 95 ? -10.328 22.047 -3.996 1 96.38 95 ILE A O 1
ATOM 766 N N . HIS A 1 96 ? -12.305 21.828 -2.879 1 95.56 96 HIS A N 1
ATOM 767 C CA . HIS A 1 96 ? -11.984 22.812 -1.854 1 95.56 96 HIS A CA 1
ATOM 768 C C . HIS A 1 96 ? -12.133 22.219 -0.456 1 95.56 96 HIS A C 1
ATOM 770 O O . HIS A 1 96 ? -13.109 21.516 -0.176 1 95.56 96 HIS A O 1
ATOM 776 N N . LEU A 1 97 ? -11.18 22.5 0.347 1 97.25 97 LEU A N 1
ATOM 777 C CA . LEU A 1 97 ? -11.32 22.141 1.755 1 97.25 97 LEU A CA 1
ATOM 778 C C . LEU A 1 97 ? -12.312 23.062 2.449 1 97.25 97 LEU A C 1
ATOM 780 O O . LEU A 1 97 ? -12.266 24.281 2.268 1 97.25 97 LEU A O 1
ATOM 784 N N . THR A 1 98 ? -13.242 22.516 3.223 1 97.81 98 THR A N 1
ATOM 785 C CA . THR A 1 98 ? -14.039 23.328 4.145 1 97.81 98 THR A CA 1
ATOM 786 C C . THR A 1 98 ? -13.234 23.672 5.387 1 97.81 98 THR A C 1
ATOM 788 O O . THR A 1 98 ? -12.078 23.266 5.523 1 97.81 98 THR A O 1
ATOM 791 N N . ALA A 1 99 ? -13.852 24.516 6.266 1 97.44 99 ALA A N 1
ATOM 792 C CA . ALA A 1 99 ? -13.219 24.797 7.551 1 97.44 99 ALA A CA 1
ATOM 793 C C . ALA A 1 99 ? -12.938 23.516 8.328 1 97.44 99 ALA A C 1
ATOM 795 O O . ALA A 1 99 ? -11.883 23.391 8.953 1 97.44 99 ALA A O 1
ATOM 796 N N . SER A 1 100 ? -13.891 22.578 8.211 1 97.44 100 SER A N 1
ATOM 797 C CA . SER A 1 100 ? -13.734 21.281 8.891 1 97.44 100 SER A CA 1
ATOM 798 C C . SER A 1 100 ? -12.617 20.469 8.258 1 97.44 100 SER A C 1
ATOM 800 O O . SER A 1 100 ? -11.875 19.781 8.961 1 97.44 100 SER A O 1
ATOM 802 N N . GLY A 1 101 ? -12.492 20.5 6.93 1 96.88 101 GLY A N 1
ATOM 803 C CA . GLY A 1 101 ? -11.414 19.812 6.234 1 96.88 101 GLY A CA 1
ATOM 804 C C . GLY A 1 101 ? -10.039 20.359 6.59 1 96.88 101 GLY A C 1
ATOM 805 O O . GLY A 1 101 ? -9.102 19.594 6.809 1 96.88 101 GLY A O 1
ATOM 806 N N . LYS A 1 102 ? -9.977 21.703 6.691 1 96.25 102 LYS A N 1
ATOM 807 C CA . LYS A 1 102 ? -8.719 22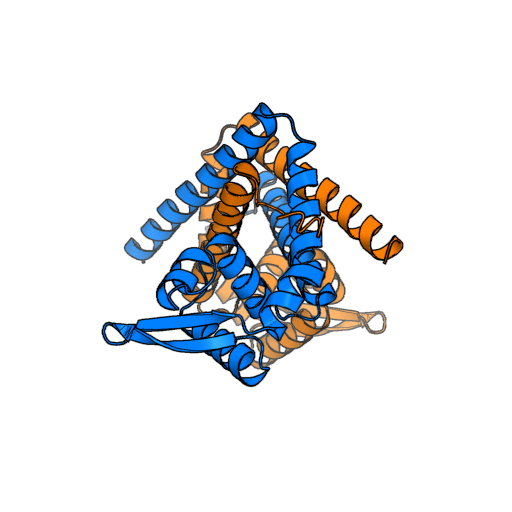.344 7.066 1 96.25 102 LYS A CA 1
ATOM 808 C C . LYS A 1 102 ? -8.336 22.016 8.5 1 96.25 102 LYS A C 1
ATOM 810 O O . LYS A 1 102 ? -7.156 21.797 8.797 1 96.25 102 LYS A O 1
ATOM 815 N N . LYS A 1 103 ? -9.32 21.984 9.32 1 96.06 103 LYS A N 1
ATOM 816 C CA . LYS A 1 103 ? -9.086 21.641 10.719 1 96.06 103 LYS A CA 1
ATOM 817 C C . LYS A 1 103 ? -8.555 20.219 10.852 1 96.06 103 LYS A C 1
ATOM 819 O O . LYS A 1 103 ? -7.652 19.953 11.648 1 96.06 103 LYS A O 1
ATOM 824 N N . LEU A 1 104 ? -9.125 19.297 10.086 1 94.94 104 LEU A N 1
ATOM 825 C CA . LEU A 1 104 ? -8.664 17.906 10.094 1 94.94 104 LEU A CA 1
ATOM 826 C C . LEU A 1 104 ? -7.191 17.828 9.703 1 94.94 104 LEU A C 1
ATOM 828 O O . LEU A 1 104 ? -6.406 17.141 10.367 1 94.94 104 LEU A O 1
ATOM 832 N N . ILE A 1 105 ? -6.773 18.484 8.648 1 94.44 105 ILE A N 1
ATOM 833 C CA . ILE A 1 105 ? -5.391 18.469 8.18 1 94.44 105 ILE A CA 1
ATOM 834 C C . ILE A 1 105 ? -4.48 19.047 9.258 1 94.44 105 ILE A C 1
ATOM 836 O O . ILE A 1 105 ? -3.459 18.453 9.609 1 94.44 105 ILE A O 1
ATOM 840 N N . GLN A 1 106 ? -4.863 20.141 9.836 1 93.56 106 GLN A N 1
ATOM 841 C CA . GLN A 1 106 ? -4.039 20.844 10.812 1 93.56 106 GLN A CA 1
ATOM 842 C C . GLN A 1 106 ? -3.859 20.016 12.078 1 93.56 106 GLN A C 1
ATOM 844 O O . GLN A 1 106 ? -2.754 19.922 12.617 1 93.56 106 GLN A O 1
ATOM 849 N N . GLU A 1 107 ? -4.871 19.391 12.531 1 92.38 107 GLU A N 1
ATOM 850 C CA . GLU A 1 107 ? -4.855 18.734 13.836 1 92.38 107 GLU A CA 1
ATOM 851 C C . GLU A 1 107 ? -4.391 17.281 13.711 1 92.38 107 GLU A C 1
ATOM 853 O O . GLU A 1 107 ? -3.811 16.734 14.648 1 92.38 107 GLU A O 1
ATOM 858 N N . LYS A 1 108 ? -4.652 16.703 12.547 1 92.12 108 LYS A N 1
ATOM 859 C CA . LYS A 1 108 ? -4.445 15.258 12.469 1 92.12 108 LYS A CA 1
ATOM 860 C C . LYS A 1 108 ? -3.344 14.914 11.469 1 92.12 108 LYS A C 1
ATOM 862 O O . LYS A 1 108 ? -2.391 14.211 11.812 1 92.12 108 LYS A O 1
ATOM 867 N N . LEU A 1 109 ? -3.389 15.477 10.297 1 94.81 109 LEU A N 1
ATOM 868 C CA . LEU A 1 109 ? -2.473 15.086 9.234 1 94.81 109 LEU A CA 1
ATOM 869 C C . LEU A 1 109 ? -1.099 15.711 9.438 1 94.81 109 LEU A C 1
ATOM 871 O O . LEU A 1 109 ? -0.074 15.055 9.234 1 94.81 109 LEU A O 1
ATOM 875 N N . LEU A 1 110 ? -1.021 16.984 9.867 1 95 110 LEU A N 1
ATOM 876 C CA . LEU A 1 110 ? 0.234 17.719 9.969 1 95 110 LEU A CA 1
ATOM 877 C C . LEU A 1 110 ? 1.175 17.062 10.969 1 95 110 LEU A C 1
ATOM 879 O O . LEU A 1 110 ? 2.373 16.938 10.711 1 95 110 LEU A O 1
ATOM 883 N N . PRO A 1 111 ? 0.657 16.656 12.141 1 94.12 111 PRO A N 1
ATOM 884 C CA . PRO A 1 111 ? 1.546 15.945 13.07 1 94.12 111 PRO A CA 1
ATOM 885 C C . PRO A 1 111 ? 2.176 14.703 12.453 1 94.12 111 PRO A C 1
ATOM 887 O O . PRO A 1 111 ? 3.35 14.414 12.695 1 94.12 111 PRO A O 1
ATOM 890 N N . LEU A 1 112 ? 1.444 13.953 11.633 1 95.69 112 LEU A N 1
ATOM 891 C CA . LEU A 1 112 ? 1.965 12.773 10.945 1 95.69 112 LEU A CA 1
ATOM 892 C C . LEU A 1 112 ? 3.053 13.156 9.953 1 95.69 112 LEU A C 1
ATOM 894 O O . LEU A 1 112 ? 4.109 12.523 9.906 1 95.69 112 LEU A O 1
ATOM 898 N N . ILE A 1 113 ? 2.811 14.211 9.164 1 96.56 113 ILE A N 1
ATOM 899 C CA . ILE A 1 113 ? 3.762 14.672 8.156 1 96.56 113 ILE A CA 1
ATOM 900 C C . ILE A 1 113 ? 5.059 15.109 8.836 1 96.56 113 ILE A C 1
ATOM 902 O O . ILE A 1 113 ? 6.152 14.828 8.336 1 96.56 113 ILE A O 1
ATOM 906 N N . GLN A 1 114 ? 4.871 15.742 9.961 1 96.12 114 GLN A N 1
ATOM 907 C CA . GLN A 1 114 ? 6.055 16.156 10.711 1 96.12 114 GLN A CA 1
ATOM 908 C C . GLN A 1 114 ? 6.867 14.945 11.164 1 96.12 114 GLN A C 1
ATOM 910 O O . GLN A 1 114 ? 8.102 14.953 11.086 1 96.12 114 GLN A O 1
ATOM 915 N N . ILE A 1 115 ? 6.203 13.898 11.617 1 96.88 115 ILE A N 1
ATOM 916 C CA . ILE A 1 115 ? 6.871 12.672 12.039 1 96.88 115 ILE A CA 1
ATOM 917 C C . ILE A 1 115 ? 7.59 12.039 10.852 1 96.88 115 ILE A C 1
ATOM 919 O O . ILE A 1 115 ? 8.719 11.57 10.977 1 96.88 115 ILE A O 1
ATOM 923 N N . GLU A 1 116 ? 6.949 12.039 9.703 1 97.81 116 GLU A N 1
ATOM 924 C CA . GLU A 1 116 ? 7.559 11.516 8.484 1 97.81 116 GLU A CA 1
ATOM 925 C C . GLU A 1 116 ? 8.789 12.32 8.094 1 97.81 116 GLU A C 1
ATOM 927 O O . GLU A 1 116 ? 9.836 11.758 7.754 1 97.81 116 GLU A O 1
ATOM 932 N N . ASN A 1 117 ? 8.633 13.688 8.094 1 97.81 117 ASN A N 1
ATOM 933 C CA . ASN A 1 117 ? 9.773 14.562 7.832 1 97.81 117 ASN A CA 1
ATOM 934 C C . ASN A 1 117 ? 10.938 14.266 8.773 1 97.81 117 ASN A C 1
ATOM 936 O O . ASN A 1 117 ? 12.078 14.133 8.328 1 97.81 117 ASN A O 1
ATOM 940 N N . ASP A 1 118 ? 10.617 14.125 10.062 1 97.5 118 ASP A N 1
ATOM 941 C CA . ASP A 1 118 ? 11.633 13.867 11.078 1 97.5 118 ASP A CA 1
ATOM 942 C C . ASP A 1 118 ? 12.289 12.508 10.859 1 97.5 118 ASP A C 1
ATOM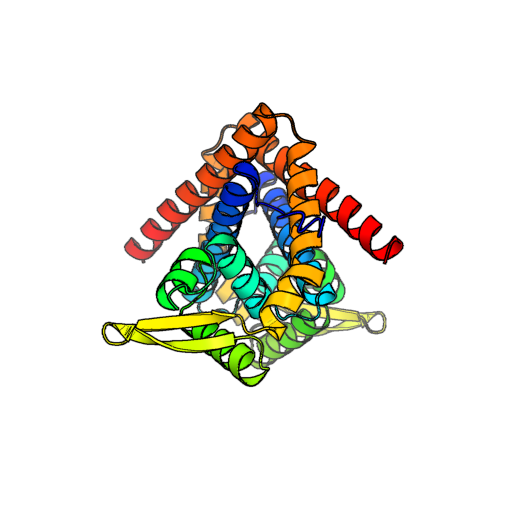 944 O O . ASP A 1 118 ? 13.477 12.328 11.133 1 97.5 118 ASP A O 1
ATOM 948 N N . THR A 1 119 ? 11.508 11.523 10.43 1 98.38 119 THR A N 1
ATOM 949 C CA . THR A 1 119 ? 12.031 10.188 10.148 1 98.38 119 THR A CA 1
ATOM 950 C C . THR A 1 119 ? 13.117 10.258 9.078 1 98.38 119 THR A C 1
ATOM 952 O O . THR A 1 119 ? 14.227 9.766 9.281 1 98.38 119 THR A O 1
ATOM 955 N N . LEU A 1 120 ? 12.859 10.922 7.941 1 98.44 120 LEU A N 1
ATOM 956 C CA . LEU A 1 120 ? 13.828 11.008 6.855 1 98.44 120 LEU A CA 1
ATOM 957 C C . LEU A 1 120 ? 14.992 11.922 7.238 1 98.44 120 LEU A C 1
ATOM 959 O O . LEU A 1 120 ? 16.125 11.695 6.809 1 98.44 120 LEU A O 1
ATOM 963 N N . ALA A 1 121 ? 14.711 12.938 8.102 1 97.94 121 ALA A N 1
ATOM 964 C CA . ALA A 1 121 ? 15.75 13.852 8.562 1 97.94 121 ALA A CA 1
ATOM 965 C C . ALA A 1 121 ? 16.781 13.125 9.422 1 97.94 121 ALA A C 1
ATOM 967 O O . ALA A 1 121 ? 17.891 13.625 9.633 1 97.94 121 ALA A O 1
ATOM 968 N N . SER A 1 122 ? 16.391 11.938 9.945 1 98.12 122 SER A N 1
ATOM 969 C CA . SER A 1 122 ? 17.312 11.156 10.758 1 98.12 122 SER A CA 1
ATOM 970 C C . SER A 1 122 ? 18.266 10.336 9.883 1 98.12 122 SER A C 1
ATOM 972 O O . SER A 1 122 ? 19.203 9.719 10.383 1 98.12 122 SER A O 1
ATOM 974 N N . PHE A 1 123 ? 18 10.234 8.594 1 98.44 123 PHE A N 1
ATOM 975 C CA . PHE A 1 123 ? 18.891 9.625 7.617 1 98.44 123 PHE A CA 1
ATOM 976 C C . PHE A 1 123 ? 19.953 10.617 7.145 1 98.44 123 PHE A C 1
ATOM 978 O O . PHE A 1 123 ? 19.703 11.828 7.133 1 98.44 123 PHE A O 1
ATOM 985 N N . SER A 1 124 ? 21.156 10.172 6.75 1 98.31 124 SER A N 1
ATOM 986 C CA . SER A 1 124 ? 22.078 11.031 6.012 1 98.31 124 SER A CA 1
ATOM 987 C C . SER A 1 124 ? 21.531 11.375 4.633 1 98.31 124 SER A C 1
ATOM 989 O O . SER A 1 124 ? 20.703 10.641 4.086 1 98.31 124 SER A O 1
ATOM 991 N N . PRO A 1 125 ? 21.953 12.477 4.035 1 97.88 125 PRO A N 1
ATOM 992 C CA . PRO A 1 125 ? 21.531 12.797 2.67 1 97.88 125 PRO A CA 1
ATOM 993 C C . PRO A 1 125 ? 21.812 11.672 1.682 1 97.88 125 PRO A C 1
ATOM 995 O O . PRO A 1 125 ? 21 11.391 0.798 1 97.88 125 PRO A O 1
ATOM 998 N N . GLU A 1 126 ? 22.938 11.008 1.879 1 98.19 126 GLU A N 1
ATOM 999 C CA . GLU A 1 126 ? 23.312 9.898 1.007 1 98.19 126 GLU A CA 1
ATOM 1000 C C . GLU A 1 126 ? 22.328 8.734 1.16 1 98.19 126 GLU A C 1
ATOM 1002 O O . GLU A 1 126 ? 21.953 8.102 0.172 1 98.19 126 GLU A O 1
ATOM 1007 N N . GLU A 1 127 ? 21.922 8.391 2.408 1 98.5 127 GLU A N 1
ATOM 1008 C CA . GLU A 1 127 ? 20.953 7.332 2.658 1 98.5 127 GLU A CA 1
ATOM 1009 C C . GLU A 1 127 ? 19.609 7.66 2.014 1 98.5 127 GLU A C 1
ATOM 1011 O O . GLU A 1 127 ? 18.969 6.789 1.421 1 98.5 127 GLU A O 1
ATOM 1016 N N . CYS A 1 128 ? 19.203 8.945 2.131 1 98.62 128 CYS A N 1
ATOM 1017 C CA . CYS A 1 128 ? 17.938 9.367 1.537 1 98.62 128 CYS A CA 1
ATOM 1018 C C . CYS A 1 128 ? 17.969 9.211 0.021 1 98.62 128 CYS A C 1
ATOM 1020 O O . CYS A 1 128 ? 17.047 8.656 -0.569 1 98.62 128 CYS A O 1
ATOM 1022 N N . GLU A 1 129 ? 19.031 9.68 -0.577 1 98.56 129 GLU A N 1
ATOM 1023 C CA . GLU A 1 129 ? 19.156 9.609 -2.029 1 98.56 129 GLU A CA 1
ATOM 1024 C C . GLU A 1 129 ? 19.172 8.164 -2.512 1 98.56 129 GLU A C 1
ATOM 1026 O O . GLU A 1 129 ? 18.562 7.84 -3.533 1 98.56 129 GLU A O 1
ATOM 1031 N N . GLN A 1 130 ? 19.844 7.27 -1.796 1 98.62 130 GLN A N 1
ATOM 1032 C CA . GLN A 1 130 ? 19.891 5.855 -2.156 1 98.62 130 GLN A CA 1
ATOM 1033 C C . GLN A 1 130 ? 18.531 5.191 -1.981 1 98.62 130 GLN A C 1
ATOM 1035 O O . GLN A 1 130 ? 18.125 4.379 -2.811 1 98.62 130 GLN A O 1
ATOM 1040 N N . LEU A 1 131 ? 17.859 5.523 -0.861 1 98.75 131 LEU A N 1
ATOM 1041 C CA . LEU A 1 131 ? 16.516 5.008 -0.61 1 98.75 131 LEU A CA 1
ATOM 1042 C C . LEU A 1 131 ? 15.586 5.34 -1.768 1 98.75 131 LEU A C 1
ATOM 1044 O O . LEU A 1 131 ? 14.914 4.453 -2.301 1 98.75 131 LEU A O 1
ATOM 1048 N N . LEU A 1 132 ? 15.617 6.641 -2.17 1 98.81 132 LEU A N 1
ATOM 1049 C CA . LEU A 1 132 ? 14.742 7.113 -3.238 1 98.81 132 LEU A CA 1
ATOM 1050 C C . LEU A 1 132 ? 15.133 6.496 -4.574 1 98.81 132 LEU A C 1
ATOM 1052 O O . LEU A 1 132 ? 14.273 5.996 -5.309 1 98.81 132 LEU A O 1
ATOM 1056 N N . ARG A 1 133 ? 16.406 6.461 -4.859 1 98.81 133 ARG A N 1
ATOM 1057 C CA . ARG A 1 133 ? 16.906 5.969 -6.141 1 98.81 133 ARG A CA 1
ATOM 1058 C C . ARG A 1 133 ? 16.594 4.484 -6.312 1 98.81 133 ARG A C 1
ATOM 1060 O O . ARG A 1 133 ? 16.125 4.066 -7.375 1 98.81 133 ARG A O 1
ATOM 1067 N N . LEU A 1 134 ? 16.859 3.672 -5.316 1 98.88 134 LEU A N 1
ATOM 1068 C CA . LEU A 1 134 ? 16.703 2.223 -5.418 1 98.88 134 LEU A CA 1
ATOM 1069 C C . LEU A 1 134 ? 15.234 1.83 -5.484 1 98.88 134 LEU A C 1
ATOM 1071 O O . LEU A 1 134 ? 14.867 0.896 -6.199 1 98.88 134 LEU A O 1
ATOM 1075 N N . ASN A 1 135 ? 14.359 2.494 -4.707 1 98.88 135 ASN A N 1
ATOM 1076 C CA . ASN A 1 135 ? 12.93 2.219 -4.797 1 98.88 135 ASN A CA 1
ATOM 1077 C C . ASN A 1 135 ? 12.359 2.623 -6.156 1 98.88 135 ASN A C 1
ATOM 1079 O O . ASN A 1 135 ? 11.539 1.909 -6.727 1 98.88 135 ASN A O 1
ATOM 1083 N N . ALA A 1 136 ? 12.797 3.812 -6.652 1 98.81 136 ALA A N 1
ATOM 1084 C CA . ALA A 1 136 ? 12.367 4.246 -7.98 1 98.81 136 ALA A CA 1
ATOM 1085 C C . ALA A 1 136 ? 12.82 3.258 -9.055 1 98.81 136 ALA A C 1
ATOM 1087 O O . ALA A 1 136 ? 12.062 2.939 -9.969 1 98.81 136 ALA A O 1
ATOM 1088 N N . LYS A 1 137 ? 14.07 2.793 -8.961 1 98.88 137 LYS A N 1
ATOM 1089 C CA . LYS A 1 137 ? 14.602 1.804 -9.898 1 98.88 137 LYS A CA 1
ATOM 1090 C C . LYS A 1 137 ? 13.773 0.522 -9.867 1 98.88 137 LYS A C 1
ATOM 1092 O O . LYS A 1 137 ? 13.445 -0.038 -10.922 1 98.88 137 LYS A O 1
ATOM 1097 N N . TYR A 1 138 ? 13.422 0.039 -8.672 1 98.81 138 TYR A N 1
ATOM 1098 C CA . TYR A 1 138 ? 12.602 -1.16 -8.547 1 98.81 138 TYR A CA 1
ATOM 1099 C C . TYR A 1 138 ? 11.266 -0.979 -9.242 1 98.81 138 TYR A C 1
ATOM 1101 O O . TYR A 1 138 ? 10.859 -1.815 -10.047 1 98.81 138 TYR A O 1
ATOM 1109 N N . ASN A 1 139 ? 10.586 0.161 -8.898 1 98.69 139 ASN A N 1
ATOM 1110 C CA . ASN A 1 139 ? 9.273 0.432 -9.477 1 98.69 139 ASN A CA 1
ATOM 1111 C C . ASN A 1 139 ? 9.344 0.485 -11 1 98.69 139 ASN A C 1
ATOM 1113 O O . ASN A 1 139 ? 8.508 -0.114 -11.688 1 98.69 139 ASN A O 1
ATOM 1117 N N . GLN A 1 140 ? 10.32 1.183 -11.523 1 98.25 140 GLN A N 1
ATOM 1118 C CA . GLN A 1 140 ? 10.453 1.362 -12.969 1 98.25 140 GLN A CA 1
ATOM 1119 C C . GLN A 1 140 ? 10.734 0.034 -13.664 1 98.25 140 GLN A C 1
ATOM 1121 O O . GLN A 1 140 ? 10.141 -0.265 -14.703 1 98.25 140 GLN A O 1
ATOM 1126 N N . THR A 1 141 ? 11.68 -0.772 -13.133 1 98.25 141 THR A N 1
ATOM 1127 C CA . THR A 1 141 ? 12.047 -2.057 -13.719 1 98.25 141 THR A CA 1
ATOM 1128 C C . THR A 1 141 ? 10.875 -3.029 -13.672 1 98.25 141 THR A C 1
ATOM 1130 O O . THR A 1 141 ? 10.586 -3.715 -14.656 1 98.25 141 THR A O 1
ATOM 1133 N N . LEU A 1 142 ? 10.164 -3.082 -12.523 1 98.12 142 LEU A N 1
ATOM 1134 C CA . LEU A 1 142 ? 9.008 -3.965 -12.359 1 98.12 142 LEU A CA 1
ATOM 1135 C C . LEU A 1 142 ? 7.902 -3.596 -13.344 1 98.12 142 LEU A C 1
ATOM 1137 O O . LEU A 1 142 ? 7.348 -4.469 -14.016 1 98.12 142 LEU A O 1
ATOM 1141 N N . ARG A 1 143 ? 7.59 -2.312 -13.406 1 96.81 143 ARG A N 1
ATOM 1142 C CA . ARG A 1 143 ? 6.539 -1.839 -14.305 1 96.81 143 ARG A CA 1
ATOM 1143 C C . ARG A 1 143 ? 6.859 -2.193 -15.758 1 96.81 143 ARG A C 1
ATOM 1145 O O . ARG A 1 143 ? 5.977 -2.621 -16.5 1 96.81 143 ARG A O 1
ATOM 1152 N N . SER A 1 144 ? 8.109 -1.931 -16.172 1 96.31 144 SER A N 1
ATOM 1153 C CA . SER A 1 144 ? 8.539 -2.234 -17.531 1 96.31 144 SER A CA 1
ATOM 1154 C C . SER A 1 144 ? 8.383 -3.721 -17.844 1 96.31 144 SER A C 1
ATOM 1156 O O . SER A 1 144 ? 7.902 -4.086 -18.922 1 96.31 144 SER A O 1
ATOM 1158 N N . ARG A 1 145 ? 8.703 -4.574 -16.922 1 95.25 145 ARG A N 1
ATOM 1159 C CA . ARG A 1 145 ? 8.625 -6.02 -17.125 1 95.25 145 ARG A CA 1
ATOM 1160 C C . ARG A 1 145 ? 7.172 -6.484 -17.156 1 95.25 145 ARG A C 1
ATOM 1162 O O . ARG A 1 145 ? 6.816 -7.398 -17.906 1 95.25 145 ARG A O 1
ATOM 1169 N N . LEU A 1 146 ? 6.371 -5.879 -16.312 1 94.56 146 LEU A N 1
ATOM 1170 C CA . LEU A 1 146 ? 4.957 -6.238 -16.281 1 94.56 146 LEU A CA 1
ATOM 1171 C C . LEU A 1 146 ? 4.27 -5.82 -17.578 1 94.56 146 LEU A C 1
ATOM 1173 O O . LEU A 1 146 ? 3.371 -6.52 -18.062 1 94.56 146 LEU A O 1
ATOM 1177 N N . SER A 1 147 ? 4.613 -4.684 -18.094 1 90 147 SER A N 1
ATOM 1178 C CA . SER A 1 147 ? 4.035 -4.195 -19.344 1 90 147 SER A CA 1
ATOM 1179 C C . SER A 1 147 ? 4.406 -5.098 -20.5 1 90 147 SER A C 1
ATOM 1181 O O . SER A 1 147 ? 3.641 -5.23 -21.469 1 90 147 SER A O 1
ATOM 1183 N N . ASN A 1 148 ? 5.52 -5.715 -20.438 1 82.38 148 ASN A N 1
ATOM 1184 C CA . ASN A 1 148 ? 5.969 -6.629 -21.484 1 82.38 148 ASN A CA 1
ATOM 1185 C C . ASN A 1 148 ? 5.223 -7.957 -21.422 1 82.38 148 ASN A C 1
ATOM 1187 O O . ASN A 1 148 ? 5.094 -8.641 -22.438 1 82.38 148 ASN A O 1
ATOM 1191 N N . LEU A 1 149 ? 4.781 -8.344 -20.266 1 71.81 149 LEU A N 1
ATOM 1192 C CA . LEU A 1 149 ? 3.994 -9.562 -20.109 1 71.81 149 LEU A CA 1
ATOM 1193 C C . LEU A 1 149 ? 2.648 -9.43 -20.812 1 71.81 149 LEU A C 1
ATOM 1195 O O . LEU A 1 149 ? 2.166 -10.383 -21.438 1 71.81 149 LEU A O 1
ATOM 1199 N N . GLU A 1 150 ? 1.939 -8.289 -20.641 1 61.78 150 GLU A N 1
ATOM 1200 C CA . GLU A 1 150 ? 0.663 -8.062 -21.297 1 61.78 150 GLU A CA 1
ATOM 1201 C C . GLU A 1 150 ? 0.8 -8.203 -22.812 1 61.78 150 GLU A C 1
ATOM 1203 O O . GLU A 1 150 ? -0.126 -8.664 -23.484 1 61.78 150 GLU A O 1
ATOM 1208 N N . GLU A 1 151 ? 1.957 -7.707 -23.312 1 52.03 151 GLU A N 1
ATOM 1209 C CA . GLU A 1 151 ? 2.158 -7.828 -24.75 1 52.03 151 GLU A CA 1
ATOM 1210 C C . GLU A 1 151 ? 2.32 -9.289 -25.156 1 52.03 151 GLU A C 1
ATOM 1212 O O . GLU A 1 151 ? 2.002 -9.656 -26.297 1 52.03 151 GLU A O 1
ATOM 1217 N N . ASP A 1 152 ? 2.84 -10.008 -24.141 1 46.16 152 ASP A N 1
ATOM 1218 C CA . ASP A 1 152 ? 3.025 -11.406 -24.531 1 46.16 152 ASP A CA 1
ATOM 1219 C C . ASP A 1 152 ? 1.753 -12.211 -24.281 1 46.16 152 ASP A C 1
ATOM 1221 O O . ASP A 1 152 ? 1.606 -13.32 -24.797 1 46.16 152 ASP A O 1
ATOM 1225 N N . LEU A 1 153 ? 0.932 -11.656 -23.344 1 44.09 153 LEU A N 1
ATOM 1226 C CA . LEU A 1 153 ? -0.319 -12.406 -23.25 1 44.09 153 LEU A CA 1
ATOM 1227 C C . LEU A 1 153 ? -1.298 -11.945 -24.328 1 44.09 153 LEU A C 1
ATOM 1229 O O . LEU A 1 153 ? -1.409 -10.75 -24.594 1 44.09 153 LEU A O 1
ATOM 1233 N N . MET B 1 1 ? 1.182 36.969 17.781 1 33.12 1 MET B N 1
ATOM 1234 C CA . MET B 1 1 ? 2.121 36.531 16.75 1 33.12 1 MET B CA 1
ATOM 1235 C C . MET B 1 1 ? 1.834 35.125 16.312 1 33.12 1 MET B C 1
ATOM 1237 O O . MET B 1 1 ? 2.104 34.156 17.047 1 33.12 1 MET B O 1
ATOM 1241 N N . SER B 1 2 ? 0.564 34.656 15.875 1 37.38 2 SER B N 1
ATOM 1242 C CA . SER B 1 2 ? -0.19 33.406 15.664 1 37.38 2 SER B CA 1
ATOM 1243 C C . SER B 1 2 ? 0.632 32.406 14.891 1 37.38 2 SER B C 1
ATOM 1245 O O . SER B 1 2 ? 1.019 32.625 13.742 1 37.38 2 SER B O 1
ATOM 1247 N N . THR B 1 3 ? 1.657 31.734 15.422 1 39.72 3 THR B N 1
ATOM 1248 C CA . THR B 1 3 ? 2.734 30.812 15.062 1 39.72 3 THR B CA 1
ATOM 1249 C C . THR B 1 3 ? 2.232 29.734 14.109 1 39.72 3 THR B C 1
ATOM 1251 O O . THR B 1 3 ? 1.641 28.75 14.547 1 39.72 3 THR B O 1
ATOM 1254 N N . ASP B 1 4 ? 1.426 29.969 13.094 1 43.69 4 ASP B N 1
ATOM 1255 C CA . ASP B 1 4 ? 0.931 29.109 12.016 1 43.69 4 ASP B CA 1
ATOM 1256 C C . ASP B 1 4 ? 2.027 28.188 11.508 1 43.69 4 ASP B C 1
ATOM 1258 O O . ASP B 1 4 ? 2.836 28.562 10.664 1 43.69 4 ASP B O 1
ATOM 1262 N N . SER B 1 5 ? 2.879 27.562 12.305 1 49.59 5 SER B N 1
ATOM 1263 C CA . SER B 1 5 ? 3.986 26.641 12.047 1 49.59 5 SER B CA 1
ATOM 1264 C C . SER B 1 5 ? 3.689 25.734 10.852 1 49.59 5 SER B C 1
ATOM 1266 O O . SER B 1 5 ? 2.896 24.797 10.961 1 49.59 5 SER B O 1
ATOM 1268 N N . THR B 1 6 ? 3.697 26.281 9.594 1 64.06 6 THR B N 1
ATOM 1269 C CA . THR B 1 6 ? 3.375 25.672 8.305 1 64.06 6 THR B CA 1
ATOM 1270 C C . THR B 1 6 ? 4.258 24.453 8.055 1 64.06 6 THR B C 1
ATOM 1272 O O . THR B 1 6 ? 5.477 24.578 7.914 1 64.06 6 THR B O 1
ATOM 1275 N N . VAL B 1 7 ? 3.898 23.312 8.648 1 72.69 7 VAL B N 1
ATOM 1276 C CA . VAL B 1 7 ? 4.594 22.078 8.289 1 72.69 7 VAL B CA 1
ATOM 1277 C C . VAL B 1 7 ? 4.586 21.906 6.773 1 72.69 7 VAL B C 1
ATOM 1279 O O . VAL B 1 7 ? 3.527 21.984 6.141 1 72.69 7 VAL B O 1
ATOM 1282 N N . LEU B 1 8 ? 5.902 21.984 6.297 1 88.81 8 LEU B N 1
ATOM 1283 C CA . LEU B 1 8 ? 6.062 21.719 4.871 1 88.81 8 LEU B CA 1
ATOM 1284 C C . LEU B 1 8 ? 6.555 20.297 4.625 1 88.81 8 LEU B C 1
ATOM 1286 O O . LEU B 1 8 ? 7.32 19.766 5.422 1 88.81 8 LEU B O 1
ATOM 1290 N N . ILE B 1 9 ? 6.07 19.672 3.66 1 94.94 9 ILE B N 1
ATOM 1291 C CA . ILE B 1 9 ? 6.586 18.375 3.221 1 94.94 9 ILE B CA 1
ATOM 1292 C C . ILE B 1 9 ? 7.988 18.547 2.639 1 94.94 9 ILE B C 1
ATOM 1294 O O . ILE B 1 9 ? 8.188 19.328 1.697 1 94.94 9 ILE B O 1
ATOM 1298 N N . SER B 1 10 ? 8.961 17.922 3.236 1 96.25 10 SER B N 1
ATOM 1299 C CA . SER B 1 10 ? 10.328 18.031 2.727 1 96.25 10 SER B CA 1
ATOM 1300 C C . SER B 1 10 ? 10.438 17.469 1.314 1 96.25 10 SER B C 1
ATOM 1302 O O . SER B 1 10 ? 9.578 16.703 0.88 1 96.25 10 SER B O 1
ATOM 1304 N N . LYS B 1 11 ? 11.445 17.875 0.573 1 95.44 11 LYS B N 1
ATOM 1305 C CA . LYS B 1 11 ? 11.68 17.359 -0.777 1 95.44 11 LYS B CA 1
ATOM 1306 C C . LYS B 1 11 ? 11.828 15.844 -0.777 1 95.44 11 LYS B C 1
ATOM 1308 O O . LYS B 1 11 ? 11.266 15.164 -1.641 1 95.44 11 LYS B O 1
ATOM 1313 N N . TYR B 1 12 ? 12.594 15.281 0.205 1 97.5 12 TYR B N 1
ATOM 1314 C CA . TYR B 1 12 ? 12.797 13.844 0.298 1 97.5 12 TYR B CA 1
ATOM 1315 C C . TYR B 1 12 ? 11.477 13.125 0.568 1 97.5 12 TYR B C 1
ATOM 1317 O O . TYR B 1 12 ? 11.195 12.086 -0.036 1 97.5 12 TYR B O 1
ATOM 1325 N N . LEU B 1 13 ? 10.672 13.68 1.436 1 98 13 LEU B N 1
ATOM 1326 C CA . LEU B 1 13 ? 9.398 13.055 1.776 1 98 13 LEU B CA 1
ATOM 1327 C C . LEU B 1 13 ? 8.445 13.062 0.583 1 98 13 LEU B C 1
ATOM 1329 O O . LEU B 1 13 ? 7.773 12.07 0.312 1 98 13 LEU B O 1
ATOM 1333 N N . LYS B 1 14 ? 8.414 14.203 -0.123 1 96.5 14 LYS B N 1
ATOM 1334 C CA . LYS B 1 14 ? 7.566 14.32 -1.306 1 96.5 14 LYS B CA 1
ATOM 1335 C C . LYS B 1 14 ? 7.906 13.242 -2.332 1 96.5 14 LYS B C 1
ATOM 1337 O O . LYS B 1 14 ? 7.012 12.594 -2.877 1 96.5 14 LYS B O 1
ATOM 1342 N N . GLU B 1 15 ? 9.156 13.086 -2.57 1 97 15 GLU B N 1
ATOM 1343 C CA . GLU B 1 15 ? 9.609 12.078 -3.531 1 97 15 GLU B CA 1
ATOM 1344 C C . GLU B 1 15 ? 9.32 10.672 -3.027 1 97 15 GLU B C 1
ATOM 1346 O O . GLU B 1 15 ? 8.891 9.805 -3.795 1 97 15 GLU B O 1
ATOM 1351 N N . TYR B 1 16 ? 9.578 10.422 -1.755 1 98.31 16 TYR B N 1
ATOM 1352 C CA . TYR B 1 16 ? 9.305 9.109 -1.171 1 98.31 16 TYR B CA 1
ATOM 1353 C C . TYR B 1 16 ? 7.832 8.75 -1.3 1 98.31 16 TYR B C 1
ATOM 1355 O O . TYR B 1 16 ? 7.496 7.617 -1.66 1 98.31 16 TYR B O 1
ATOM 1363 N N . ASN B 1 17 ? 7.012 9.727 -0.994 1 97.31 17 ASN B N 1
ATOM 1364 C CA . ASN B 1 17 ? 5.57 9.516 -1.086 1 97.31 17 ASN B CA 1
ATOM 1365 C C . ASN B 1 17 ? 5.152 9.133 -2.502 1 97.31 17 ASN B C 1
ATOM 1367 O O . ASN B 1 17 ? 4.324 8.242 -2.689 1 97.31 17 ASN B O 1
ATOM 1371 N N . HIS B 1 18 ? 5.715 9.844 -3.457 1 96.25 18 HIS B N 1
ATOM 1372 C CA . HIS B 1 18 ? 5.391 9.555 -4.848 1 96.25 18 HIS B CA 1
ATOM 1373 C C . HIS B 1 18 ? 5.797 8.133 -5.223 1 96.25 18 HIS B C 1
ATOM 1375 O O . HIS B 1 18 ? 5.023 7.406 -5.852 1 96.25 18 HIS B O 1
ATOM 1381 N N . ILE B 1 19 ? 6.992 7.707 -4.848 1 98.25 19 ILE B N 1
ATOM 1382 C CA . ILE B 1 19 ? 7.523 6.379 -5.137 1 98.25 19 ILE B CA 1
ATOM 1383 C C . ILE B 1 19 ? 6.668 5.32 -4.449 1 98.25 19 ILE B C 1
ATOM 1385 O O . ILE B 1 19 ? 6.355 4.281 -5.043 1 98.25 19 ILE B O 1
ATOM 1389 N N . TYR B 1 20 ? 6.281 5.59 -3.213 1 97.94 20 TYR B N 1
ATOM 1390 C CA . TYR B 1 20 ? 5.438 4.691 -2.432 1 97.94 20 TYR B CA 1
ATOM 1391 C C . TYR B 1 20 ? 4.078 4.512 -3.092 1 97.94 20 TYR B C 1
ATOM 1393 O O . TYR B 1 20 ? 3.594 3.385 -3.23 1 97.94 20 TYR B O 1
ATOM 1401 N N . LYS B 1 21 ? 3.445 5.586 -3.529 1 97.06 21 LYS B N 1
ATOM 1402 C CA . LYS B 1 21 ? 2.156 5.535 -4.211 1 97.06 21 LYS B CA 1
ATOM 1403 C C . LYS B 1 21 ? 2.258 4.773 -5.527 1 97.06 21 LYS B C 1
ATOM 1405 O O . LYS B 1 21 ? 1.342 4.031 -5.895 1 97.06 21 LYS B O 1
ATOM 1410 N N . GLU B 1 22 ? 3.338 4.988 -6.223 1 96.88 22 GLU B N 1
ATOM 1411 C CA . GLU B 1 22 ? 3.566 4.285 -7.48 1 96.88 22 GLU B CA 1
ATOM 1412 C C . GLU B 1 22 ? 3.645 2.775 -7.262 1 96.88 22 GLU B C 1
ATOM 1414 O O . GLU B 1 22 ? 3.078 2.002 -8.039 1 96.88 22 GLU B O 1
ATOM 1419 N N . ALA B 1 23 ? 4.375 2.34 -6.254 1 97.94 23 ALA B N 1
ATOM 1420 C CA . ALA B 1 23 ? 4.473 0.915 -5.945 1 97.94 23 ALA B CA 1
ATOM 1421 C C . ALA B 1 23 ? 3.094 0.316 -5.684 1 97.94 23 ALA B C 1
ATOM 1423 O O . ALA B 1 23 ? 2.771 -0.763 -6.184 1 97.94 23 ALA B O 1
ATOM 1424 N N . ASN B 1 24 ? 2.301 1.026 -4.895 1 97 24 ASN B N 1
ATOM 1425 C CA . ASN B 1 24 ? 0.949 0.565 -4.598 1 97 24 ASN B CA 1
ATOM 1426 C C . ASN B 1 24 ? 0.101 0.466 -5.859 1 97 24 ASN B C 1
ATOM 1428 O O . ASN B 1 24 ? -0.689 -0.467 -6.012 1 97 24 ASN B O 1
ATOM 1432 N N . GLU B 1 25 ? 0.244 1.435 -6.734 1 95.81 25 GLU B N 1
ATOM 1433 C CA . GLU B 1 25 ? -0.479 1.4 -8 1 95.81 25 GLU B CA 1
ATOM 1434 C C . GLU B 1 25 ? -0.063 0.197 -8.844 1 95.81 25 GLU B C 1
ATOM 1436 O O . GLU B 1 25 ? -0.906 -0.46 -9.461 1 95.81 25 GLU B O 1
ATOM 1441 N N . ILE B 1 26 ? 1.202 -0.113 -8.922 1 97 26 ILE B N 1
ATOM 1442 C CA . ILE B 1 26 ? 1.721 -1.237 -9.688 1 97 26 ILE B CA 1
ATOM 1443 C C . ILE B 1 26 ? 1.099 -2.537 -9.188 1 97 26 ILE B C 1
ATOM 1445 O O . ILE B 1 26 ? 0.597 -3.34 -9.984 1 97 26 ILE B O 1
ATOM 1449 N N . TYR B 1 27 ? 1.052 -2.725 -7.887 1 97.06 27 TYR B N 1
ATOM 1450 C CA . TYR B 1 27 ? 0.546 -3.977 -7.332 1 97.06 27 TYR B CA 1
ATOM 1451 C C . TYR B 1 27 ? -0.975 -4.031 -7.402 1 97.06 27 TYR B C 1
ATOM 1453 O O . TYR B 1 27 ? -1.558 -5.105 -7.559 1 97.06 27 TYR B O 1
ATOM 1461 N N . HIS B 1 28 ? -1.627 -2.852 -7.328 1 95.56 28 HIS B N 1
ATOM 1462 C CA . HIS B 1 28 ? -3.064 -2.803 -7.57 1 95.56 28 HIS B CA 1
ATOM 1463 C C . HIS B 1 28 ? -3.4 -3.238 -8.992 1 95.56 28 HIS B C 1
ATOM 1465 O O . HIS B 1 28 ? -4.328 -4.02 -9.203 1 95.56 28 HIS B O 1
ATOM 1471 N N . GLU B 1 29 ? -2.656 -2.711 -9.914 1 94.44 29 GLU B N 1
ATOM 1472 C CA . GLU B 1 29 ? -2.865 -3.078 -11.312 1 94.44 29 GLU B CA 1
ATOM 1473 C C . GLU B 1 29 ? -2.578 -4.559 -11.539 1 94.44 29 GLU B C 1
ATOM 1475 O O . GLU B 1 29 ? -3.281 -5.223 -12.305 1 94.44 29 GLU B O 1
ATOM 1480 N N . ALA B 1 30 ? -1.517 -5.066 -10.914 1 94.94 30 ALA B N 1
ATOM 1481 C CA . ALA B 1 30 ? -1.21 -6.492 -11.016 1 94.94 30 ALA B CA 1
ATOM 1482 C C . ALA B 1 30 ? -2.375 -7.34 -10.508 1 94.94 30 ALA B C 1
ATOM 1484 O O . ALA B 1 30 ? -2.775 -8.305 -11.164 1 94.94 30 ALA B O 1
ATOM 1485 N N . ALA B 1 31 ? -2.951 -6.965 -9.344 1 95.88 31 ALA B N 1
ATOM 1486 C CA . ALA B 1 31 ? -4.102 -7.684 -8.797 1 95.88 31 ALA B CA 1
ATOM 1487 C C . ALA B 1 31 ? -5.277 -7.652 -9.766 1 95.88 31 ALA B C 1
ATOM 1489 O O . ALA B 1 31 ? -5.922 -8.68 -10.008 1 95.88 31 ALA B O 1
ATOM 1490 N N . ARG B 1 32 ? -5.512 -6.516 -10.352 1 93.31 32 ARG B N 1
ATOM 1491 C CA . ARG B 1 32 ? -6.609 -6.34 -11.297 1 93.31 32 ARG B CA 1
ATOM 1492 C C . ARG B 1 32 ? -6.41 -7.215 -12.531 1 93.31 32 ARG B C 1
ATOM 1494 O O . ARG B 1 32 ? -7.363 -7.812 -13.031 1 93.31 32 ARG B O 1
ATOM 1501 N N . ARG B 1 33 ? -5.227 -7.254 -12.992 1 91.5 33 ARG B N 1
ATOM 1502 C CA . ARG B 1 33 ? -4.91 -8.062 -14.164 1 91.5 33 ARG B CA 1
ATOM 1503 C C . ARG B 1 33 ? -5.164 -9.539 -13.891 1 91.5 33 ARG B C 1
ATOM 1505 O O . ARG B 1 33 ? -5.512 -10.297 -14.805 1 91.5 33 ARG B O 1
ATOM 1512 N N . LEU B 1 34 ? -4.98 -9.906 -12.656 1 92.38 34 LEU B N 1
ATOM 1513 C CA . LEU B 1 34 ? -5.23 -11.281 -12.25 1 92.38 34 LEU B CA 1
ATOM 1514 C C . LEU B 1 34 ? -6.695 -11.484 -11.883 1 92.38 34 LEU B C 1
ATOM 1516 O O . LEU B 1 34 ? -7.086 -12.57 -11.438 1 92.38 34 LEU B O 1
ATOM 1520 N N . HIS B 1 35 ? -7.504 -10.422 -11.984 1 93.44 35 HIS B N 1
ATOM 1521 C CA . HIS B 1 35 ? -8.93 -10.422 -11.664 1 93.44 35 HIS B CA 1
ATOM 1522 C C . HIS B 1 35 ? -9.164 -10.727 -10.188 1 93.44 35 HIS B C 1
ATOM 1524 O O . HIS B 1 35 ? -10.07 -11.484 -9.844 1 93.44 35 HIS B O 1
ATOM 1530 N N . LEU B 1 36 ? -8.305 -10.211 -9.352 1 95.88 36 LEU B N 1
ATOM 1531 C CA . LEU B 1 36 ? -8.406 -10.352 -7.898 1 95.88 36 LEU B CA 1
ATOM 1532 C C . LEU B 1 36 ? -8.555 -8.992 -7.23 1 95.88 36 LEU B C 1
ATOM 1534 O O . LEU B 1 36 ? -8.016 -7.992 -7.723 1 95.88 36 LEU B O 1
ATOM 1538 N N . SER B 1 37 ? -9.305 -8.922 -6.156 1 95.38 37 SER B N 1
ATOM 1539 C CA . SER B 1 37 ? -9.195 -7.766 -5.27 1 95.38 37 SER B CA 1
ATOM 1540 C C . SER B 1 37 ? -7.816 -7.688 -4.629 1 95.38 37 SER B C 1
ATOM 1542 O O . SER B 1 37 ? -7.066 -8.672 -4.629 1 95.38 37 SER B O 1
ATOM 1544 N N . ASP B 1 38 ? -7.516 -6.59 -4.086 1 95.81 38 ASP B N 1
ATOM 1545 C CA . ASP B 1 38 ? -6.223 -6.422 -3.422 1 95.81 38 ASP B CA 1
ATOM 1546 C C . ASP B 1 38 ? -6.07 -7.406 -2.264 1 95.81 38 ASP B C 1
ATOM 1548 O O . ASP B 1 38 ? -5 -7.984 -2.068 1 95.81 38 ASP B O 1
ATOM 1552 N N . SER B 1 39 ? -7.145 -7.594 -1.478 1 96.56 39 SER B N 1
ATOM 1553 C CA . SER B 1 39 ? -7.09 -8.5 -0.336 1 96.56 39 SER B CA 1
ATOM 1554 C C . SER B 1 39 ? -6.918 -9.945 -0.787 1 96.56 39 SER B C 1
ATOM 1556 O O . SER B 1 39 ? -6.148 -10.703 -0.19 1 96.56 39 SER B O 1
ATOM 1558 N N . ALA B 1 40 ? -7.676 -10.344 -1.821 1 97.25 40 ALA B N 1
ATOM 1559 C CA . ALA B 1 40 ? -7.543 -11.695 -2.357 1 97.25 40 ALA B CA 1
ATOM 1560 C C . ALA B 1 40 ? -6.133 -11.938 -2.885 1 97.25 40 ALA B C 1
ATOM 1562 O O . ALA B 1 40 ? -5.539 -12.992 -2.629 1 97.25 40 ALA B O 1
ATOM 1563 N N . PHE B 1 41 ? -5.625 -10.969 -3.611 1 97.62 41 PHE B N 1
ATOM 1564 C CA . PHE B 1 41 ? -4.262 -11.016 -4.129 1 97.62 41 PHE B CA 1
ATOM 1565 C C . PHE B 1 41 ? -3.262 -11.234 -3.002 1 97.62 41 PHE B C 1
ATOM 1567 O O . PHE B 1 41 ? -2.428 -12.141 -3.076 1 97.62 41 PHE B O 1
ATOM 1574 N N . GLU B 1 42 ? -3.379 -10.469 -1.995 1 97.38 42 GLU B N 1
ATOM 1575 C CA . GLU B 1 42 ? -2.469 -10.562 -0.857 1 97.38 42 GLU B CA 1
ATOM 1576 C C . GLU B 1 42 ? -2.584 -11.914 -0.161 1 97.38 42 GLU B C 1
ATOM 1578 O O . GLU B 1 42 ? -1.581 -12.477 0.28 1 97.38 42 GLU B O 1
ATOM 1583 N N . ILE B 1 43 ? -3.773 -12.453 -0.045 1 97 43 ILE B N 1
ATOM 1584 C CA . ILE B 1 43 ? -3.988 -13.734 0.612 1 97 43 ILE B CA 1
ATOM 1585 C C . ILE B 1 43 ? -3.314 -14.844 -0.194 1 97 43 ILE B C 1
ATOM 1587 O O . ILE B 1 43 ? -2.578 -15.664 0.36 1 97 43 ILE B O 1
ATOM 1591 N N . PHE B 1 44 ? -3.516 -14.859 -1.514 1 97.06 44 PHE B N 1
ATOM 1592 C CA . PHE B 1 44 ? -2.887 -15.875 -2.355 1 97.06 44 PHE B CA 1
ATOM 1593 C C . PHE B 1 44 ? -1.368 -15.758 -2.305 1 97.06 44 PHE B C 1
ATOM 1595 O O . PHE B 1 44 ? -0.663 -16.766 -2.246 1 97.06 44 PHE B O 1
ATOM 1602 N N . TYR B 1 45 ? -0.92 -14.516 -2.332 1 96.88 45 TYR B N 1
ATOM 1603 C CA . TYR B 1 45 ? 0.517 -14.281 -2.262 1 96.88 45 TYR B CA 1
ATOM 1604 C C . TYR B 1 45 ? 1.099 -14.828 -0.965 1 96.88 45 TYR B C 1
ATOM 1606 O O . TYR B 1 45 ? 2.129 -15.508 -0.979 1 96.88 45 TYR B O 1
ATOM 1614 N N . THR B 1 46 ? 0.389 -14.57 0.124 1 95.81 46 THR B N 1
ATOM 1615 C CA . THR B 1 46 ? 0.821 -15 1.447 1 95.81 46 THR B CA 1
ATOM 1616 C C . THR B 1 46 ? 0.786 -16.516 1.558 1 95.81 46 THR B C 1
ATOM 1618 O O . THR B 1 46 ? 1.711 -17.141 2.096 1 95.81 46 THR B O 1
ATOM 1621 N N . ILE B 1 47 ? -0.233 -17.125 1.045 1 95.19 47 ILE B N 1
ATOM 1622 C CA . ILE B 1 47 ? -0.347 -18.578 1.06 1 95.19 47 ILE B CA 1
ATOM 1623 C C . ILE B 1 47 ? 0.79 -19.188 0.247 1 95.19 47 ILE B C 1
ATOM 1625 O O . ILE B 1 47 ? 1.384 -20.188 0.657 1 95.19 47 ILE B O 1
ATOM 1629 N N . PHE B 1 48 ? 1.05 -18.562 -0.852 1 94.25 48 PHE B N 1
ATOM 1630 C CA . PHE B 1 48 ? 2.148 -19.047 -1.676 1 94.25 48 PHE B CA 1
ATOM 1631 C C . PHE B 1 48 ? 3.467 -18.984 -0.917 1 94.25 48 PHE B C 1
ATOM 1633 O O . PHE B 1 48 ? 4.266 -19.922 -0.96 1 94.25 48 PHE B O 1
ATOM 1640 N N . GLU B 1 49 ? 3.689 -17.922 -0.222 1 93.06 49 GLU B N 1
ATOM 1641 C CA . GLU B 1 49 ? 4.93 -17.719 0.519 1 93.06 49 GLU B CA 1
ATOM 1642 C C . GLU B 1 49 ? 5.055 -18.688 1.684 1 93.06 49 GLU B C 1
ATOM 1644 O O . GLU B 1 49 ? 6.145 -19.203 1.961 1 93.06 49 GLU B O 1
ATOM 1649 N N . MET B 1 50 ? 4 -18.906 2.355 1 91.19 50 MET B N 1
ATOM 1650 C CA . MET B 1 50 ? 4.02 -19.688 3.586 1 91.19 50 MET B CA 1
ATOM 1651 C C . MET B 1 50 ? 3.85 -21.172 3.287 1 91.19 50 MET B C 1
ATOM 1653 O O . MET B 1 50 ? 4.359 -22.031 4.02 1 91.19 50 MET B O 1
ATOM 1657 N N . GLY B 1 51 ? 3.123 -21.422 2.242 1 88.44 51 GLY B N 1
ATOM 1658 C CA . GLY B 1 51 ? 2.748 -22.797 1.931 1 88.44 51 GLY B CA 1
ATOM 1659 C C . GLY B 1 51 ? 1.287 -23.094 2.209 1 88.44 51 GLY B C 1
ATOM 1660 O O . GLY B 1 51 ? 0.651 -22.406 3.012 1 88.44 51 GLY B O 1
ATOM 1661 N N . ASP B 1 52 ? 0.816 -24.125 1.602 1 85.94 52 ASP B N 1
ATOM 1662 C CA . ASP B 1 52 ? -0.57 -24.562 1.763 1 85.94 52 ASP B CA 1
ATOM 1663 C C . ASP B 1 52 ? -0.829 -25.062 3.18 1 85.94 52 ASP B C 1
ATOM 1665 O O . ASP B 1 52 ? 0.111 -25.359 3.922 1 85.94 52 ASP B O 1
ATOM 1669 N N . ASN B 1 53 ? -1.996 -25.016 3.652 1 88.75 53 ASN B N 1
ATOM 1670 C CA . ASN B 1 53 ? -2.436 -25.516 4.949 1 88.75 53 ASN B CA 1
ATOM 1671 C C . ASN B 1 53 ? -1.98 -24.609 6.086 1 88.75 53 ASN B C 1
ATOM 1673 O O . ASN B 1 53 ? -1.604 -25.094 7.156 1 88.75 53 ASN B O 1
ATOM 1677 N N . CYS B 1 54 ? -1.874 -23.375 5.789 1 91.25 54 CYS B N 1
ATOM 1678 C CA . CYS B 1 54 ? -1.522 -22.422 6.824 1 91.25 54 CYS B CA 1
ATOM 1679 C C . CYS B 1 54 ? -2.729 -22.078 7.695 1 91.25 54 CYS B C 1
ATOM 1681 O O . CYS B 1 54 ? -3.865 -22.391 7.328 1 91.25 54 CYS B O 1
ATOM 1683 N N . LEU B 1 55 ? -2.445 -21.594 8.859 1 92.75 55 LEU B N 1
ATOM 1684 C CA . LEU B 1 55 ? -3.504 -21.125 9.75 1 92.75 55 LEU B CA 1
ATOM 1685 C C . LEU B 1 55 ? -3.951 -19.719 9.383 1 92.75 55 LEU B C 1
ATOM 1687 O O . LEU B 1 55 ? -3.133 -18.891 8.992 1 92.75 55 LEU B O 1
ATOM 1691 N N . GLN B 1 56 ? -5.227 -19.516 9.469 1 91.38 56 GLN B N 1
ATOM 1692 C CA . GLN B 1 56 ? -5.773 -18.188 9.18 1 91.38 56 GLN B CA 1
ATOM 1693 C C . GLN B 1 56 ? -5.055 -17.109 9.984 1 91.38 56 GLN B C 1
ATOM 1695 O O . GLN B 1 56 ? -4.793 -16.016 9.477 1 91.38 56 GLN B O 1
ATOM 1700 N N . ARG B 1 57 ? -4.73 -17.422 11.242 1 91.5 57 ARG B N 1
ATOM 1701 C CA . ARG B 1 57 ? -4.031 -16.469 12.094 1 91.5 57 ARG B CA 1
ATOM 1702 C C . ARG B 1 57 ? -2.658 -16.125 11.523 1 91.5 57 ARG B C 1
ATOM 1704 O O . ARG B 1 57 ? -2.205 -14.984 11.625 1 91.5 57 ARG B O 1
ATOM 1711 N N . ASP B 1 58 ? -2.018 -17.094 10.945 1 93.44 58 ASP B N 1
ATOM 1712 C CA . ASP B 1 58 ? -0.697 -16.875 10.359 1 93.44 58 ASP B CA 1
ATOM 1713 C C . ASP B 1 58 ? -0.785 -15.992 9.117 1 93.44 58 ASP B C 1
ATOM 1715 O O . ASP B 1 58 ? 0.134 -15.227 8.828 1 93.44 58 ASP B O 1
ATOM 1719 N N . ILE B 1 59 ? -1.856 -16.094 8.406 1 94.56 59 ILE B N 1
ATOM 1720 C CA . ILE B 1 59 ? -2.078 -15.25 7.234 1 94.56 59 ILE B CA 1
ATOM 1721 C C . ILE B 1 59 ? -2.229 -13.797 7.664 1 94.56 59 ILE B C 1
ATOM 1723 O O . ILE B 1 59 ? -1.692 -12.891 7.016 1 94.56 59 ILE B O 1
ATOM 1727 N N . CYS B 1 60 ? -2.934 -13.586 8.758 1 93.69 60 CYS B N 1
ATOM 1728 C CA . CYS B 1 60 ? -3.094 -12.234 9.289 1 93.69 60 CYS B CA 1
ATOM 1729 C C . CYS B 1 60 ? -1.741 -11.617 9.617 1 93.69 60 CYS B C 1
ATOM 1731 O O . CYS B 1 60 ? -1.448 -10.492 9.203 1 93.69 60 CYS B O 1
ATOM 1733 N N . LYS B 1 61 ? -0.907 -12.367 10.297 1 93.81 61 LYS B N 1
ATOM 1734 C CA . LYS B 1 61 ? 0.407 -11.883 10.719 1 93.81 61 LYS B CA 1
ATOM 1735 C C . LYS B 1 61 ? 1.314 -11.648 9.516 1 93.81 61 LYS B C 1
ATOM 1737 O O . LYS B 1 61 ? 1.961 -10.602 9.414 1 93.81 61 LYS B O 1
ATOM 1742 N N . ALA B 1 62 ? 1.302 -12.555 8.578 1 94.44 62 ALA B N 1
ATOM 1743 C CA . ALA B 1 62 ? 2.225 -12.516 7.445 1 94.44 62 ALA B CA 1
ATOM 1744 C C . ALA B 1 62 ? 1.798 -11.469 6.422 1 94.44 62 ALA B C 1
ATOM 1746 O O . ALA B 1 62 ? 2.641 -10.875 5.746 1 94.44 62 ALA B O 1
ATOM 1747 N N . SER B 1 63 ? 0.553 -11.211 6.258 1 95.12 63 SER B N 1
ATOM 1748 C CA . SER B 1 63 ? 0.045 -10.273 5.266 1 95.12 63 SER B CA 1
ATOM 1749 C C . SER B 1 63 ? 0.038 -8.844 5.809 1 95.12 63 SER B C 1
ATOM 1751 O O . SER B 1 63 ? -0.112 -7.887 5.047 1 95.12 63 SER B O 1
ATOM 1753 N N . CYS B 1 64 ? 0.097 -8.672 7.148 1 92.88 64 CYS B N 1
ATOM 1754 C CA . CYS B 1 64 ? 0.022 -7.383 7.828 1 92.88 64 CYS B CA 1
ATOM 1755 C C . CYS B 1 64 ? -1.317 -6.703 7.562 1 92.88 64 CYS B C 1
ATOM 1757 O O . CYS B 1 64 ? -1.401 -5.473 7.539 1 92.88 64 CYS B O 1
ATOM 1759 N N . MET B 1 65 ? -2.352 -7.508 7.199 1 93.75 65 MET B N 1
ATOM 1760 C CA . MET B 1 65 ? -3.701 -6.984 7.004 1 93.75 65 MET B CA 1
ATOM 1761 C C . MET B 1 65 ? -4.523 -7.109 8.281 1 93.75 65 MET B C 1
ATOM 1763 O O . MET B 1 65 ? -4.309 -8.023 9.078 1 93.75 65 MET B O 1
ATOM 1767 N N . PRO B 1 66 ? -5.5 -6.18 8.461 1 91.81 66 PRO B N 1
ATOM 1768 C CA . PRO B 1 66 ? -6.406 -6.34 9.602 1 91.81 66 PRO B CA 1
ATOM 1769 C C . PRO B 1 66 ? -7.137 -7.68 9.594 1 91.81 66 PRO B C 1
ATOM 1771 O O . PRO B 1 66 ? -7.531 -8.164 8.523 1 91.81 66 PRO B O 1
ATOM 1774 N N . LYS B 1 67 ? -7.316 -8.227 10.812 1 93.44 67 LYS B N 1
ATOM 1775 C CA . LYS B 1 67 ? -7.953 -9.531 10.992 1 93.44 67 LYS B CA 1
ATOM 1776 C C . LYS B 1 67 ? -9.312 -9.578 10.297 1 93.44 67 LYS B C 1
ATOM 1778 O O . LYS B 1 67 ? -9.648 -10.57 9.648 1 93.44 67 LYS B O 1
ATOM 1783 N N . GLN B 1 68 ? -10.094 -8.531 10.406 1 93.06 68 GLN B N 1
ATOM 1784 C CA . GLN B 1 68 ? -11.43 -8.5 9.82 1 93.06 68 GLN B CA 1
ATOM 1785 C C . GLN B 1 68 ? -11.359 -8.602 8.297 1 93.06 68 GLN B C 1
ATOM 1787 O O . GLN B 1 68 ? -12.203 -9.242 7.676 1 93.06 68 GLN B O 1
ATOM 1792 N N . THR B 1 69 ? -10.398 -7.945 7.691 1 93.94 69 THR B N 1
ATOM 1793 C CA . THR B 1 69 ? -10.203 -7.973 6.242 1 93.94 69 THR B CA 1
ATOM 1794 C C . THR B 1 69 ? -9.805 -9.367 5.777 1 93.94 69 THR B C 1
ATOM 1796 O O . THR B 1 69 ? -10.344 -9.875 4.793 1 93.94 69 THR B O 1
ATOM 1799 N N . VAL B 1 70 ? -8.867 -10.008 6.504 1 96.25 70 VAL B N 1
ATOM 1800 C CA . VAL B 1 70 ? -8.414 -11.352 6.172 1 96.25 70 VAL B CA 1
ATOM 1801 C C . VAL B 1 70 ? -9.586 -12.328 6.277 1 96.25 70 VAL B C 1
ATOM 1803 O O . VAL B 1 70 ? -9.828 -13.117 5.359 1 96.25 70 VAL B O 1
ATOM 1806 N N . ASN B 1 71 ? -10.359 -12.242 7.336 1 95.56 71 ASN B N 1
ATOM 1807 C CA . ASN B 1 71 ? -11.477 -13.156 7.562 1 95.56 71 ASN B CA 1
ATOM 1808 C C . ASN B 1 71 ? -12.531 -13.023 6.469 1 95.56 71 ASN B C 1
ATOM 1810 O O . ASN B 1 71 ? -12.977 -14.031 5.91 1 95.56 71 ASN B O 1
ATOM 1814 N N . SER B 1 72 ? -12.852 -11.797 6.188 1 96.94 72 SER B N 1
ATOM 1815 C CA . SER B 1 72 ? -13.883 -11.57 5.18 1 96.94 72 SER B CA 1
ATOM 1816 C C . SER B 1 72 ? -13.406 -12.008 3.797 1 96.94 72 SER B C 1
ATOM 1818 O O . SER B 1 72 ? -14.164 -12.594 3.027 1 96.94 72 SER B O 1
ATOM 1820 N N . SER B 1 73 ? -12.211 -11.75 3.5 1 97.44 73 SER B N 1
ATOM 1821 C CA . SER B 1 73 ? -11.664 -12.109 2.195 1 97.44 73 SER B CA 1
ATOM 1822 C C . SER B 1 73 ? -11.523 -13.625 2.053 1 97.44 73 SER B C 1
ATOM 1824 O O . SER B 1 73 ? -11.812 -14.18 0.994 1 97.44 73 SER B O 1
ATOM 1826 N N . ILE B 1 74 ? -11.094 -14.25 3.074 1 97.38 74 ILE B N 1
ATOM 1827 C CA . ILE B 1 74 ? -10.953 -15.703 3.059 1 97.38 74 ILE B CA 1
ATOM 1828 C C . ILE B 1 74 ? -12.328 -16.344 2.855 1 97.38 74 ILE B C 1
ATOM 1830 O O . ILE B 1 74 ? -12.461 -17.297 2.078 1 97.38 74 ILE B O 1
ATOM 1834 N N . ARG B 1 75 ? -13.297 -15.852 3.564 1 96.94 75 ARG B N 1
ATOM 1835 C CA . ARG B 1 75 ? -14.656 -16.375 3.418 1 96.94 75 ARG B CA 1
ATOM 1836 C C . ARG B 1 75 ? -15.156 -16.203 1.986 1 96.94 75 ARG B C 1
ATOM 1838 O O . ARG B 1 75 ? -15.781 -17.109 1.433 1 96.94 75 ARG B O 1
ATOM 1845 N N . LYS B 1 76 ? -14.922 -15.086 1.447 1 98.06 76 LYS B N 1
ATOM 1846 C CA . LYS B 1 76 ? -15.312 -14.844 0.06 1 98.06 76 LYS B CA 1
ATOM 1847 C C . LYS B 1 76 ? -14.594 -15.812 -0.882 1 98.06 76 LYS B C 1
ATOM 1849 O O . LYS B 1 76 ? -15.211 -16.375 -1.793 1 98.06 76 LYS B O 1
ATOM 1854 N N . LEU B 1 77 ? -13.289 -16.062 -0.699 1 98 77 LEU B N 1
ATOM 1855 C CA . LEU B 1 77 ? -12.5 -16.969 -1.529 1 98 77 LEU B CA 1
ATOM 1856 C C . LEU B 1 77 ? -12.977 -18.406 -1.367 1 98 77 LEU B C 1
ATOM 1858 O O . LEU B 1 77 ? -12.938 -19.188 -2.318 1 98 77 LEU B O 1
ATOM 1862 N N . GLN B 1 78 ? -13.414 -18.672 -0.17 1 97.69 78 GLN B N 1
ATOM 1863 C CA . GLN B 1 78 ? -14.023 -19.984 0.072 1 97.69 78 GLN B CA 1
ATOM 1864 C C . GLN B 1 78 ? -15.312 -20.141 -0.724 1 97.69 78 GLN B C 1
ATOM 1866 O O . GLN B 1 78 ? -15.523 -21.156 -1.382 1 97.69 78 GLN B O 1
ATOM 1871 N N . THR B 1 79 ? -16.203 -19.141 -0.598 1 98 79 THR B N 1
ATOM 1872 C CA . THR B 1 79 ? -17.469 -19.141 -1.312 1 98 79 THR B CA 1
ATOM 1873 C C . THR B 1 79 ? -17.25 -19.234 -2.818 1 98 79 THR B C 1
ATOM 1875 O O . THR B 1 79 ? -18 -19.906 -3.525 1 98 79 THR B O 1
ATOM 1878 N N . ASP B 1 80 ? -16.172 -18.609 -3.307 1 97.44 80 ASP B N 1
ATOM 1879 C CA . ASP B 1 80 ? -15.859 -18.594 -4.73 1 97.44 80 ASP B CA 1
ATOM 1880 C C . ASP B 1 80 ? -15.195 -19.891 -5.168 1 97.44 80 ASP B C 1
ATOM 1882 O O . ASP B 1 80 ? -14.938 -20.094 -6.359 1 97.44 80 ASP B O 1
ATOM 1886 N N . GLY B 1 81 ? -14.844 -20.766 -4.219 1 97.81 81 GLY B N 1
ATOM 1887 C CA . GLY B 1 81 ? -14.375 -22.109 -4.531 1 97.81 81 GLY B CA 1
ATOM 1888 C C . GLY B 1 81 ? -12.867 -22.203 -4.637 1 97.81 81 GLY B C 1
ATOM 1889 O O . GLY B 1 81 ? -12.336 -23.188 -5.176 1 97.81 81 GLY B O 1
ATOM 1890 N N . TYR B 1 82 ? -12.078 -21.203 -4.148 1 98 82 TYR B N 1
ATOM 1891 C CA . TYR B 1 82 ? -10.633 -21.203 -4.277 1 98 82 TYR B CA 1
ATOM 1892 C C . TYR B 1 82 ? -9.969 -21.781 -3.037 1 98 82 TYR B C 1
ATOM 1894 O O . TYR B 1 82 ? -8.828 -22.25 -3.092 1 98 82 TYR B O 1
ATOM 1902 N N . LEU B 1 83 ? -10.688 -21.672 -1.88 1 98.06 83 LEU B N 1
ATOM 1903 C CA . LEU B 1 83 ? -10.156 -22.141 -0.604 1 98.06 83 LEU B CA 1
ATOM 1904 C C . LEU B 1 83 ? -11.148 -23.047 0.107 1 98.06 83 LEU B C 1
ATOM 1906 O O . LEU B 1 83 ? -12.359 -22.938 -0.112 1 98.06 83 LEU B O 1
ATOM 1910 N N . THR B 1 84 ? -10.695 -23.922 0.938 1 97.44 84 THR B N 1
ATOM 1911 C CA . THR B 1 84 ? -11.477 -24.641 1.938 1 97.44 84 THR B CA 1
ATOM 1912 C C . THR B 1 84 ? -10.883 -24.438 3.33 1 97.44 84 THR B C 1
ATOM 1914 O O . THR B 1 84 ? -9.68 -24.219 3.471 1 97.44 84 THR B O 1
ATOM 1917 N N . LEU B 1 85 ? -11.766 -24.469 4.258 1 95.12 85 LEU B N 1
ATOM 1918 C CA . LEU B 1 85 ? -11.344 -24.312 5.645 1 95.12 85 LEU B CA 1
ATOM 1919 C C . LEU B 1 85 ? -11.656 -25.547 6.461 1 95.12 85 LEU B C 1
ATOM 1921 O O . LEU B 1 85 ? -12.711 -26.172 6.281 1 95.12 85 LEU B O 1
ATOM 1925 N N . SER B 1 86 ? -10.734 -25.891 7.32 1 94 86 SER B N 1
ATOM 1926 C CA . SER B 1 86 ? -10.953 -27 8.25 1 94 86 SER B CA 1
ATOM 1927 C C . SER B 1 86 ? -10.531 -26.609 9.664 1 94 86 SER B C 1
ATOM 1929 O O . SER B 1 86 ? -9.578 -25.844 9.852 1 94 86 SER B O 1
ATOM 1931 N N . PRO B 1 87 ? -11.25 -27.109 10.594 1 90.81 87 PRO B N 1
ATOM 1932 C CA . PRO B 1 87 ? -10.914 -26.766 11.977 1 90.81 87 PRO B CA 1
ATOM 1933 C C . PRO B 1 87 ? -9.562 -27.312 12.414 1 90.81 87 PRO B C 1
ATOM 1935 O O . PRO B 1 87 ? -9.188 -28.422 12.023 1 90.81 87 PRO B O 1
ATOM 1938 N N . GLY B 1 88 ? -8.727 -26.484 12.977 1 86.06 88 GLY B N 1
ATOM 1939 C CA . GLY B 1 88 ? -7.496 -26.906 13.633 1 86.06 88 GLY B CA 1
ATOM 1940 C C . GLY B 1 88 ? -7.66 -27.125 15.125 1 86.06 88 GLY B C 1
ATOM 1941 O O . GLY B 1 88 ? -8.68 -27.641 15.578 1 86.06 88 GLY B O 1
ATOM 1942 N N . LYS B 1 89 ? -6.645 -26.922 15.797 1 85.31 89 LYS B N 1
ATOM 1943 C CA . LYS B 1 89 ? -6.727 -27.016 17.25 1 85.31 89 LYS B CA 1
ATOM 1944 C C . LYS B 1 89 ? -7.434 -25.781 17.828 1 85.31 89 LYS B C 1
ATOM 1946 O O . LYS B 1 89 ? -7.109 -24.656 17.484 1 85.31 89 LYS B O 1
ATOM 1951 N N . GLY B 1 90 ? -8.445 -26.016 18.656 1 81.5 90 GLY B N 1
ATOM 1952 C CA . GLY B 1 90 ? -9.18 -24.906 19.25 1 81.5 90 GLY B CA 1
ATOM 1953 C C . GLY B 1 90 ? -9.969 -24.109 18.219 1 81.5 90 GLY B C 1
ATOM 1954 O O . GLY B 1 90 ? -10.742 -24.672 17.453 1 81.5 90 GLY B O 1
ATOM 1955 N N . ARG B 1 91 ? -9.781 -22.797 18.266 1 81.62 91 ARG B N 1
ATOM 1956 C CA . ARG B 1 91 ? -10.508 -21.906 17.375 1 81.62 91 ARG B CA 1
ATOM 1957 C C . ARG B 1 91 ? -9.711 -21.641 16.109 1 81.62 91 ARG B C 1
ATOM 1959 O O . ARG B 1 91 ? -10.102 -20.797 15.281 1 81.62 91 ARG B O 1
ATOM 1966 N N . SER B 1 92 ? -8.633 -22.297 16.031 1 88.25 92 SER B N 1
ATOM 1967 C CA . SER B 1 92 ? -7.816 -22.062 14.852 1 88.25 92 SER B CA 1
ATOM 1968 C C . SER B 1 92 ? -8.43 -22.719 13.617 1 88.25 92 SER B C 1
ATOM 1970 O O . SER B 1 92 ? -9.117 -23.734 13.719 1 88.25 92 SER B O 1
ATOM 1972 N N . MET B 1 93 ? -8.289 -22.062 12.516 1 92.44 93 MET B N 1
ATOM 1973 C CA . MET B 1 93 ? -8.797 -22.562 11.242 1 92.44 93 MET B CA 1
ATOM 1974 C C . MET B 1 93 ? -7.656 -22.781 10.25 1 92.44 93 MET B C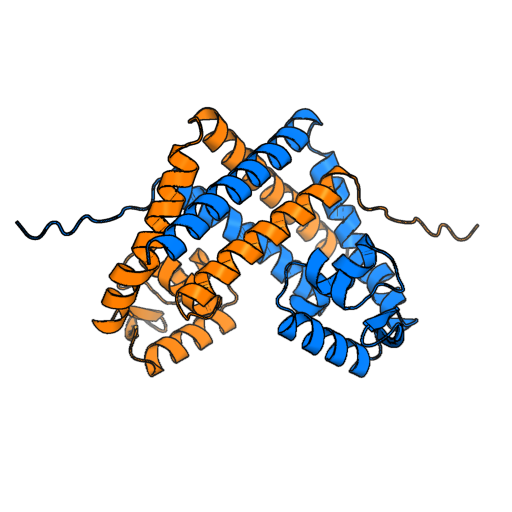 1
ATOM 1976 O O . MET B 1 93 ? -6.816 -21.906 10.07 1 92.44 93 MET B O 1
ATOM 1980 N N . HIS B 1 94 ? -7.617 -23.969 9.625 1 94.75 94 HIS B N 1
ATOM 1981 C CA . HIS B 1 94 ? -6.656 -24.266 8.57 1 94.75 94 HIS B CA 1
ATOM 1982 C C . HIS B 1 94 ? -7.199 -23.859 7.199 1 94.75 94 HIS B C 1
ATOM 1984 O O . HIS B 1 94 ? -8.367 -24.109 6.895 1 94.75 94 HIS B O 1
ATOM 1990 N N . ILE B 1 95 ? -6.332 -23.234 6.453 1 96.25 95 ILE B N 1
ATOM 1991 C CA . ILE B 1 95 ? -6.684 -22.797 5.105 1 96.25 95 ILE B CA 1
ATOM 1992 C C . ILE B 1 95 ? -6.051 -23.734 4.082 1 96.25 95 ILE B C 1
ATOM 1994 O O . ILE B 1 95 ? -4.852 -24.016 4.141 1 96.25 95 ILE B O 1
ATOM 1998 N N . HIS B 1 96 ? -6.887 -24.234 3.15 1 95.44 96 HIS B N 1
ATOM 1999 C CA . HIS B 1 96 ? -6.418 -25.141 2.096 1 95.44 96 HIS B CA 1
ATOM 2000 C C . HIS B 1 96 ? -6.789 -24.594 0.716 1 95.44 96 HIS B C 1
ATOM 2002 O O . HIS B 1 96 ? -7.914 -24.141 0.506 1 95.44 96 HIS B O 1
ATOM 2008 N N . LEU B 1 97 ? -5.848 -24.656 -0.144 1 97.12 97 LEU B N 1
ATOM 2009 C CA . LEU B 1 97 ? -6.16 -24.359 -1.537 1 97.12 97 LEU B CA 1
ATOM 2010 C C . LEU B 1 97 ? -6.961 -25.484 -2.174 1 97.12 97 LEU B C 1
ATOM 2012 O O . LEU B 1 97 ? -6.633 -26.656 -2.002 1 97.12 97 LEU B O 1
ATOM 2016 N N . THR B 1 98 ? -8.031 -25.172 -2.879 1 97.75 98 THR B N 1
ATOM 2017 C CA . THR B 1 98 ? -8.688 -26.141 -3.752 1 97.75 98 THR B CA 1
ATOM 2018 C C . THR B 1 98 ? -7.906 -26.312 -5.047 1 97.75 98 THR B C 1
ATOM 2020 O O . THR B 1 98 ? -6.879 -25.656 -5.254 1 97.75 98 THR B O 1
ATOM 2023 N N . ALA B 1 99 ? -8.367 -27.281 -5.895 1 97.44 99 ALA B N 1
ATOM 2024 C CA . ALA B 1 99 ? -7.766 -27.422 -7.219 1 97.44 99 ALA B CA 1
ATOM 2025 C C . ALA B 1 99 ? -7.824 -26.125 -8 1 97.44 99 ALA B C 1
ATOM 2027 O O . ALA B 1 99 ? -6.867 -25.75 -8.688 1 97.44 99 ALA B O 1
ATOM 2028 N N . SER B 1 100 ? -8.969 -25.391 -7.832 1 97.38 100 SER B N 1
ATOM 2029 C CA . SER B 1 100 ? -9.148 -24.109 -8.508 1 97.38 100 SER B CA 1
ATOM 2030 C C . SER B 1 100 ? -8.203 -23.062 -7.941 1 97.38 100 SER B C 1
ATOM 2032 O O . SER B 1 100 ? -7.68 -22.219 -8.68 1 97.38 100 SER B O 1
ATOM 2034 N N . GLY B 1 101 ? -7.992 -23.047 -6.621 1 96.81 101 GLY B N 1
ATOM 2035 C CA . GLY B 1 101 ? -7.047 -22.141 -5.988 1 96.81 101 GLY B CA 1
ATOM 2036 C C . GLY B 1 101 ? -5.613 -22.375 -6.43 1 96.81 101 GLY B C 1
ATOM 2037 O O . GLY B 1 101 ? -4.883 -21.422 -6.699 1 96.81 101 GLY B O 1
ATOM 2038 N N . LYS B 1 102 ? -5.254 -23.656 -6.547 1 96.19 102 LYS B N 1
ATOM 2039 C CA . LYS B 1 102 ? -3.914 -24.016 -7.008 1 96.19 102 LYS B CA 1
ATOM 2040 C C . LYS B 1 102 ? -3.701 -23.594 -8.461 1 96.19 102 LYS B C 1
ATOM 2042 O O . LYS B 1 102 ? -2.621 -23.125 -8.828 1 96.19 102 LYS B O 1
ATOM 2047 N N . LYS B 1 103 ? -4.711 -23.812 -9.211 1 96.06 103 LYS B N 1
ATOM 2048 C CA . LYS B 1 103 ? -4.648 -23.438 -10.617 1 96.06 103 LYS B CA 1
ATOM 2049 C C . LYS B 1 103 ? -4.465 -21.922 -10.773 1 96.06 103 LYS B C 1
ATOM 2051 O O . LYS B 1 103 ? -3.693 -21.469 -11.625 1 96.06 103 LYS B O 1
ATOM 2056 N N . LEU B 1 104 ? -5.184 -21.141 -9.969 1 94.94 104 LEU B N 1
ATOM 2057 C CA . LEU B 1 104 ? -5.043 -19.688 -10 1 94.94 104 LEU B CA 1
ATOM 2058 C C . LEU B 1 104 ? -3.609 -19.281 -9.695 1 94.94 104 LEU B C 1
ATOM 2060 O O . LEU B 1 104 ? -3.039 -18.438 -10.398 1 94.94 104 LEU B O 1
ATOM 2064 N N . ILE B 1 105 ? -2.984 -19.812 -8.68 1 94.38 105 ILE B N 1
ATOM 2065 C CA . ILE B 1 105 ? -1.612 -19.5 -8.297 1 94.38 105 ILE B CA 1
ATOM 2066 C C . ILE B 1 105 ? -0.665 -19.859 -9.438 1 94.38 105 ILE B C 1
ATOM 2068 O O . ILE B 1 105 ? 0.171 -19.047 -9.844 1 94.38 105 ILE B O 1
ATOM 2072 N N . GLN B 1 106 ? -0.824 -21.016 -9.992 1 93.56 106 GLN B N 1
ATOM 2073 C CA . GLN B 1 106 ? 0.07 -21.516 -11.031 1 93.56 106 GLN B CA 1
ATOM 2074 C C . GLN B 1 106 ? -0.023 -20.672 -12.297 1 93.56 106 GLN B C 1
ATOM 2076 O O . GLN B 1 106 ? 0.997 -20.344 -12.898 1 93.56 106 GLN B O 1
ATOM 2081 N N . GLU B 1 107 ? -1.187 -20.312 -12.688 1 92.31 107 GLU B N 1
ATOM 2082 C CA . GLU B 1 107 ? -1.403 -19.672 -13.984 1 92.31 107 GLU B CA 1
ATOM 2083 C C . GLU B 1 107 ? -1.265 -18.156 -13.875 1 92.31 107 GLU B C 1
ATOM 2085 O O . GLU B 1 107 ? -0.886 -17.5 -14.852 1 92.31 107 GLU B O 1
ATOM 2090 N N . LYS B 1 108 ? -1.573 -17.641 -12.688 1 92.06 108 LYS B N 1
ATOM 2091 C CA . LYS B 1 108 ? -1.685 -16.188 -12.609 1 92.06 108 LYS B CA 1
ATOM 2092 C C . LYS B 1 108 ? -0.628 -15.594 -11.68 1 92.06 108 LYS B C 1
ATOM 2094 O O . LYS B 1 108 ? 0.127 -14.703 -12.07 1 92.06 108 LYS B O 1
ATOM 2099 N N . LEU B 1 109 ? -0.47 -16.141 -10.508 1 94.75 109 LEU B N 1
ATOM 2100 C CA . LEU B 1 109 ? 0.4 -15.547 -9.5 1 94.75 109 LEU B CA 1
ATOM 2101 C C . LEU B 1 109 ? 1.864 -15.859 -9.797 1 94.75 109 LEU B C 1
ATOM 2103 O O . LEU B 1 109 ? 2.729 -14.992 -9.656 1 94.75 109 LEU B O 1
ATOM 2107 N N . LEU B 1 110 ? 2.195 -17.094 -10.234 1 94.94 110 LEU B N 1
ATOM 2108 C CA . LEU B 1 110 ? 3.576 -17.531 -10.422 1 94.94 110 LEU B CA 1
ATOM 2109 C C . LEU B 1 110 ? 4.281 -16.688 -11.477 1 94.94 110 LEU B C 1
ATOM 2111 O O . LEU B 1 110 ? 5.434 -16.281 -11.297 1 94.94 110 LEU B O 1
ATOM 2115 N N . PRO B 1 111 ? 3.611 -16.406 -12.617 1 94.12 111 PRO B N 1
ATOM 2116 C CA . PRO B 1 111 ? 4.258 -15.531 -13.594 1 94.12 111 PRO B CA 1
ATOM 2117 C C . PRO B 1 111 ? 4.629 -14.172 -13 1 94.12 111 PRO B C 1
ATOM 2119 O O . PRO B 1 111 ? 5.691 -13.625 -13.32 1 94.12 111 PRO B O 1
ATOM 2122 N N . LEU B 1 112 ? 3.791 -13.602 -12.133 1 95.62 112 LEU B N 1
ATOM 2123 C CA . LEU B 1 112 ? 4.074 -12.328 -11.477 1 95.62 112 LEU B CA 1
ATOM 2124 C C . LEU B 1 112 ? 5.281 -12.453 -10.555 1 95.62 112 LEU B C 1
ATOM 2126 O O . LEU B 1 112 ? 6.168 -11.594 -10.562 1 95.62 112 LEU B O 1
ATOM 2130 N N . ILE B 1 113 ? 5.34 -13.523 -9.758 1 96.5 113 ILE B N 1
ATOM 2131 C CA . ILE B 1 113 ? 6.43 -13.75 -8.82 1 96.5 113 ILE B CA 1
ATOM 2132 C C . ILE B 1 113 ? 7.746 -13.891 -9.586 1 96.5 113 ILE B C 1
ATOM 2134 O O . ILE B 1 113 ? 8.781 -13.367 -9.156 1 96.5 113 ILE B O 1
ATOM 2138 N N . GLN B 1 114 ? 7.645 -14.562 -10.695 1 96.12 114 GLN B N 1
ATOM 2139 C CA . GLN B 1 114 ? 8.836 -14.703 -11.523 1 96.12 114 GLN B CA 1
ATOM 2140 C C . GLN B 1 114 ? 9.328 -13.344 -12.016 1 96.12 114 GLN B C 1
ATOM 2142 O O . GLN B 1 114 ? 10.531 -13.07 -12.016 1 96.12 114 GLN B O 1
ATOM 2147 N N . ILE B 1 115 ? 8.414 -12.477 -12.422 1 96.81 115 ILE B N 1
ATOM 2148 C CA . ILE B 1 115 ? 8.766 -11.141 -12.883 1 96.81 115 ILE B CA 1
ATOM 2149 C C . ILE B 1 115 ? 9.398 -10.352 -11.734 1 96.81 115 ILE B C 1
ATOM 2151 O O . ILE B 1 115 ? 10.383 -9.641 -11.93 1 96.81 115 ILE B O 1
ATOM 2155 N N . GLU B 1 116 ? 8.844 -10.484 -10.539 1 97.81 116 GLU B N 1
ATOM 2156 C CA . GLU B 1 116 ? 9.398 -9.828 -9.359 1 97.81 116 GLU B CA 1
ATOM 2157 C C . GLU B 1 116 ? 10.805 -10.336 -9.055 1 97.81 116 GLU B C 1
ATOM 2159 O O . GLU B 1 116 ? 11.711 -9.547 -8.781 1 97.81 116 GLU B O 1
ATOM 2164 N N . ASN B 1 117 ? 10.953 -11.703 -9.062 1 97.81 117 ASN B N 1
ATOM 2165 C CA . ASN B 1 117 ? 12.273 -12.297 -8.883 1 97.81 117 ASN B CA 1
ATOM 2166 C C . ASN B 1 117 ? 13.281 -11.75 -9.891 1 97.81 117 ASN B C 1
ATOM 2168 O O . ASN B 1 117 ? 14.391 -11.367 -9.523 1 97.81 117 ASN B O 1
ATOM 2172 N N . ASP B 1 118 ? 12.859 -11.703 -11.156 1 97.5 118 ASP B N 1
ATOM 2173 C CA . ASP B 1 118 ? 13.727 -11.234 -12.227 1 97.5 118 ASP B CA 1
ATOM 2174 C C . ASP B 1 118 ? 14.07 -9.758 -12.047 1 97.5 118 ASP B C 1
ATOM 2176 O O . ASP B 1 118 ? 15.172 -9.328 -12.398 1 97.5 118 ASP B O 1
ATOM 2180 N N . THR B 1 119 ? 13.117 -8.969 -11.562 1 98.31 119 THR B N 1
ATOM 2181 C CA . THR B 1 119 ? 13.352 -7.551 -11.305 1 98.31 119 THR B CA 1
ATOM 2182 C C . THR B 1 119 ? 14.484 -7.363 -10.305 1 98.31 119 THR B C 1
ATOM 2184 O O . THR B 1 119 ? 15.445 -6.645 -10.578 1 98.31 119 THR B O 1
ATOM 2187 N N . LEU B 1 120 ? 14.461 -8.062 -9.164 1 98.5 120 LEU B N 1
ATOM 2188 C CA . LEU B 1 120 ? 15.5 -7.926 -8.141 1 98.5 120 LEU B CA 1
ATOM 2189 C C . LEU B 1 120 ? 16.812 -8.555 -8.602 1 98.5 120 LEU B C 1
ATOM 2191 O O . LEU B 1 120 ? 17.891 -8.086 -8.25 1 98.5 120 LEU B O 1
ATOM 2195 N N . ALA B 1 121 ? 16.703 -9.617 -9.453 1 97.94 121 ALA B N 1
ATOM 2196 C CA . ALA B 1 121 ? 17.891 -10.281 -9.984 1 97.94 121 ALA B CA 1
ATOM 2197 C C . ALA B 1 121 ? 18.672 -9.352 -10.906 1 97.94 121 ALA B C 1
ATOM 2199 O O . ALA B 1 121 ? 19.844 -9.594 -11.195 1 97.94 121 ALA B O 1
ATOM 2200 N N . SER B 1 122 ? 17.984 -8.289 -11.398 1 98.12 122 SER B N 1
ATOM 2201 C CA . SER B 1 122 ? 18.656 -7.324 -12.266 1 98.12 122 SER B CA 1
ATOM 2202 C C . SER B 1 122 ? 19.453 -6.305 -11.453 1 98.12 122 SER B C 1
ATOM 2204 O O . SER B 1 122 ? 20.203 -5.5 -12.016 1 98.12 122 SER B O 1
ATOM 2206 N N . PHE B 1 123 ? 19.266 -6.254 -10.141 1 98.44 123 PHE B N 1
ATOM 2207 C CA . PHE B 1 123 ? 20.062 -5.445 -9.219 1 98.44 123 PHE B CA 1
ATOM 2208 C C . PHE B 1 123 ? 21.344 -6.176 -8.82 1 98.44 123 PHE B C 1
ATOM 2210 O O . PHE B 1 123 ? 21.375 -7.41 -8.805 1 98.44 123 PHE B O 1
ATOM 2217 N N . SER B 1 124 ? 22.453 -5.461 -8.508 1 98.31 124 SER B N 1
ATOM 2218 C CA . SER B 1 124 ? 23.578 -6.086 -7.832 1 98.31 124 SER B CA 1
ATOM 2219 C C . SER B 1 124 ? 23.203 -6.531 -6.422 1 98.31 124 SER B C 1
ATOM 2221 O O . SER B 1 124 ? 22.281 -5.992 -5.816 1 98.31 124 SER B O 1
ATOM 2223 N N . PRO B 1 125 ? 23.891 -7.516 -5.859 1 97.88 125 PRO B N 1
ATOM 2224 C CA . PRO B 1 125 ? 23.641 -7.91 -4.469 1 97.88 125 PRO B CA 1
ATOM 2225 C C . PRO B 1 125 ? 23.734 -6.738 -3.496 1 97.88 125 PRO B C 1
ATOM 2227 O O . PRO B 1 125 ? 22.938 -6.645 -2.559 1 97.88 125 PRO B O 1
ATOM 2230 N N . GLU B 1 126 ? 24.672 -5.84 -3.762 1 98.19 126 GLU B N 1
ATOM 2231 C CA . GLU B 1 126 ? 24.828 -4.668 -2.906 1 98.19 126 GLU B CA 1
ATOM 2232 C C . GLU B 1 126 ? 23.609 -3.752 -2.99 1 98.19 126 GLU B C 1
ATOM 2234 O O . GLU B 1 126 ? 23.156 -3.217 -1.976 1 98.19 126 GLU B O 1
ATOM 2239 N N . GLU B 1 127 ? 23.062 -3.525 -4.211 1 98.5 127 GLU B N 1
ATOM 2240 C CA . GLU B 1 127 ? 21.859 -2.717 -4.395 1 98.5 127 GLU B CA 1
ATOM 2241 C C . GLU B 1 127 ? 20.672 -3.332 -3.668 1 98.5 127 GLU B C 1
ATOM 2243 O O . GLU B 1 127 ? 19.891 -2.621 -3.029 1 98.5 127 GLU B O 1
ATOM 2248 N N . CYS B 1 128 ? 20.562 -4.684 -3.76 1 98.62 128 CYS B N 1
ATOM 2249 C CA . CYS B 1 128 ? 19.469 -5.371 -3.09 1 98.62 128 CYS B CA 1
ATOM 2250 C C . CYS B 1 128 ? 19.562 -5.199 -1.578 1 98.62 128 CYS B C 1
ATOM 2252 O O . CYS B 1 128 ? 18.578 -4.863 -0.927 1 98.62 128 CYS B O 1
ATOM 2254 N N . GLU B 1 129 ? 20.734 -5.406 -1.061 1 98.56 129 GLU B N 1
ATOM 2255 C CA . GLU B 1 129 ? 20.938 -5.297 0.381 1 98.56 129 GLU B CA 1
ATOM 2256 C C . GLU B 1 129 ? 20.641 -3.881 0.872 1 98.56 129 GLU B C 1
ATOM 2258 O O . GLU B 1 129 ? 20.047 -3.697 1.931 1 98.56 129 GLU B O 1
ATOM 2263 N N . GLN B 1 130 ? 21.062 -2.859 0.131 1 98.62 130 GLN B N 1
ATOM 2264 C CA . GLN B 1 130 ? 20.812 -1.469 0.496 1 98.62 130 GLN B CA 1
ATOM 2265 C C . GLN B 1 130 ? 19.328 -1.128 0.413 1 98.62 130 GLN B C 1
ATOM 2267 O O . GLN B 1 130 ? 18.797 -0.419 1.271 1 98.62 130 GLN B O 1
ATOM 2272 N N . LEU B 1 131 ? 18.688 -1.621 -0.665 1 98.81 131 LEU B N 1
ATOM 2273 C CA . LEU B 1 131 ? 17.25 -1.423 -0.827 1 98.81 131 LEU B CA 1
ATOM 2274 C C . LEU B 1 131 ? 16.484 -1.944 0.387 1 98.81 131 LEU B C 1
ATOM 2276 O O . LEU B 1 131 ? 15.664 -1.226 0.969 1 98.81 131 LEU B O 1
ATOM 2280 N N . LEU B 1 132 ? 16.828 -3.195 0.771 1 98.81 132 LEU B N 1
ATOM 2281 C CA . LEU B 1 132 ? 16.156 -3.844 1.889 1 98.81 132 LEU B CA 1
ATOM 2282 C C . LEU B 1 132 ? 16.484 -3.143 3.203 1 98.81 132 LEU B C 1
ATOM 2284 O O . LEU B 1 132 ? 15.586 -2.842 3.994 1 98.81 132 LEU B O 1
ATOM 2288 N N . ARG B 1 133 ? 17.734 -2.82 3.402 1 98.75 133 ARG B N 1
ATOM 2289 C CA . ARG B 1 133 ? 18.188 -2.223 4.652 1 98.75 133 ARG B CA 1
ATOM 2290 C C . ARG B 1 133 ? 17.578 -0.845 4.859 1 98.75 133 ARG B C 1
ATOM 2292 O O . ARG B 1 133 ? 17.094 -0.533 5.949 1 98.75 133 ARG B O 1
ATOM 2299 N N . LEU B 1 134 ? 17.578 -0.005 3.867 1 98.88 134 LEU B N 1
ATOM 2300 C CA . LEU B 1 134 ? 17.109 1.374 3.992 1 98.88 134 LEU B CA 1
ATOM 2301 C C . LEU B 1 134 ? 15.602 1.429 4.152 1 98.88 134 LEU B C 1
ATOM 2303 O O . LEU B 1 134 ? 15.078 2.26 4.898 1 98.88 134 LEU B O 1
ATOM 2307 N N . ASN B 1 135 ? 14.844 0.585 3.426 1 98.88 135 ASN B N 1
ATOM 2308 C CA . ASN B 1 135 ? 13.398 0.533 3.607 1 98.88 135 ASN B CA 1
ATOM 2309 C C . ASN B 1 135 ? 13.023 0.022 4.996 1 98.88 135 ASN B C 1
ATOM 2311 O O . ASN B 1 135 ? 12.102 0.54 5.625 1 98.88 135 ASN B O 1
ATOM 2315 N N . ALA B 1 136 ? 13.742 -1.035 5.461 1 98.81 136 ALA B N 1
ATOM 2316 C CA . ALA B 1 136 ? 13.508 -1.543 6.809 1 98.81 136 ALA B CA 1
ATOM 2317 C C . ALA B 1 136 ? 13.797 -0.472 7.855 1 98.81 136 ALA B C 1
ATOM 2319 O O . ALA B 1 136 ? 13.055 -0.325 8.828 1 98.81 136 ALA B O 1
ATOM 2320 N N . LYS B 1 137 ? 14.906 0.256 7.688 1 98.88 137 LYS B N 1
ATOM 2321 C CA . LYS B 1 137 ? 15.266 1.347 8.586 1 98.88 137 LYS B CA 1
ATOM 2322 C C . LYS B 1 137 ? 14.172 2.41 8.625 1 98.88 137 LYS B C 1
ATOM 2324 O O . LYS B 1 137 ? 13.797 2.893 9.695 1 98.88 137 LYS B O 1
ATOM 2329 N N . TYR B 1 138 ? 13.641 2.791 7.457 1 98.81 138 TYR B N 1
ATOM 2330 C CA . TYR B 1 138 ? 12.57 3.777 7.395 1 98.81 138 TYR B CA 1
ATOM 2331 C C . TYR B 1 138 ? 11.352 3.305 8.18 1 98.81 138 TYR B C 1
ATOM 2333 O O . TYR B 1 138 ? 10.82 4.039 9.016 1 98.81 138 TYR B O 1
ATOM 2341 N N . ASN B 1 139 ? 10.922 2.039 7.875 1 98.69 139 ASN B N 1
ATOM 2342 C CA . ASN B 1 139 ? 9.75 1.488 8.539 1 98.69 139 ASN B CA 1
ATOM 2343 C C . ASN B 1 139 ? 9.922 1.463 10.055 1 98.69 139 ASN B C 1
ATOM 2345 O O . ASN B 1 139 ? 9.023 1.865 10.797 1 98.69 139 ASN B O 1
ATOM 2349 N N . GLN B 1 140 ? 11.07 1.008 10.5 1 98.25 140 GLN B N 1
ATOM 2350 C CA . GLN B 1 140 ? 11.328 0.873 11.93 1 98.25 140 GLN B CA 1
ATOM 2351 C C . GLN B 1 140 ? 11.352 2.236 12.617 1 98.25 140 GLN B C 1
ATOM 2353 O O . GLN B 1 140 ? 10.781 2.402 13.695 1 98.25 140 GLN B O 1
ATOM 2358 N N . THR B 1 141 ? 12.055 3.23 12.023 1 98.25 141 THR B N 1
ATOM 2359 C CA . THR B 1 141 ? 12.164 4.566 12.594 1 98.25 141 THR B CA 1
ATOM 2360 C C . THR B 1 141 ? 10.797 5.254 12.633 1 98.25 141 THR B C 1
ATOM 2362 O O . THR B 1 141 ? 10.43 5.863 13.641 1 98.25 141 THR B O 1
ATOM 2365 N N . LEU B 1 142 ? 10.016 5.133 11.539 1 98.19 142 LEU B N 1
ATOM 2366 C CA . LEU B 1 142 ? 8.688 5.734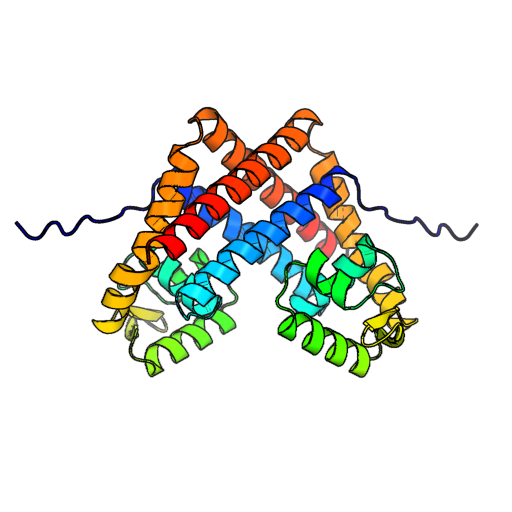 11.461 1 98.19 142 LEU B CA 1
ATOM 2367 C C . LEU B 1 142 ? 7.758 5.137 12.516 1 98.19 142 LEU B C 1
ATOM 2369 O O . LEU B 1 142 ? 7.07 5.867 13.227 1 98.19 142 LEU B O 1
ATOM 2373 N N . ARG B 1 143 ? 7.746 3.812 12.594 1 96.81 143 ARG B N 1
ATOM 2374 C CA . ARG B 1 143 ? 6.895 3.125 13.555 1 96.81 143 ARG B CA 1
ATOM 2375 C C . ARG B 1 143 ? 7.223 3.553 14.977 1 96.81 143 ARG B C 1
ATOM 2377 O O . ARG B 1 143 ? 6.32 3.777 15.789 1 96.81 143 ARG B O 1
ATOM 2384 N N . SER B 1 144 ? 8.523 3.59 15.312 1 96.31 144 SER B N 1
ATOM 2385 C CA . SER B 1 144 ? 8.961 3.996 16.641 1 96.31 144 SER B CA 1
ATOM 2386 C C . SER B 1 144 ? 8.5 5.41 16.969 1 96.31 144 SER B C 1
ATOM 2388 O O . SER B 1 144 ? 8.016 5.668 18.078 1 96.31 144 SER B O 1
ATOM 2390 N N . ARG B 1 145 ? 8.555 6.301 16.031 1 95.31 145 ARG B N 1
ATOM 2391 C CA . ARG B 1 145 ? 8.164 7.688 16.266 1 95.31 145 ARG B CA 1
ATOM 2392 C C . ARG B 1 145 ? 6.648 7.816 16.391 1 95.31 145 ARG B C 1
ATOM 2394 O O . ARG B 1 145 ? 6.152 8.633 17.172 1 95.31 145 ARG B O 1
ATOM 2401 N N . LEU B 1 146 ? 5.961 7.043 15.594 1 94.62 146 LEU B N 1
ATOM 2402 C CA . LEU B 1 146 ? 4.504 7.078 15.664 1 94.62 146 LEU B CA 1
ATOM 2403 C C . LEU B 1 146 ? 4.012 6.527 17 1 94.62 146 LEU B C 1
ATOM 2405 O O . LEU B 1 146 ? 3.016 7.008 17.547 1 94.62 146 LEU B O 1
ATOM 2409 N N . SER B 1 147 ? 4.633 5.492 17.469 1 90 147 SER B N 1
ATOM 2410 C CA . SER B 1 147 ? 4.262 4.895 18.75 1 90 147 SER B CA 1
ATOM 2411 C C . SER B 1 147 ? 4.504 5.867 19.906 1 90 147 SER B C 1
ATOM 2413 O O . SER B 1 147 ? 3.793 5.828 20.906 1 90 147 SER B O 1
ATOM 2415 N N . ASN B 1 148 ? 5.438 6.727 19.75 1 82.44 148 ASN B N 1
ATOM 2416 C CA . ASN B 1 148 ? 5.742 7.723 20.781 1 82.44 148 ASN B CA 1
ATOM 2417 C C . ASN B 1 148 ? 4.719 8.852 20.781 1 82.44 148 ASN B C 1
ATOM 2419 O O . ASN B 1 148 ? 4.504 9.5 21.812 1 82.44 148 ASN B O 1
ATOM 2423 N N . LEU B 1 149 ? 4.129 9.125 19.656 1 71.94 149 LEU B N 1
ATOM 2424 C CA . LEU B 1 149 ? 3.082 10.141 19.578 1 71.94 149 LEU B CA 1
ATOM 2425 C C . LEU B 1 149 ? 1.847 9.711 20.359 1 71.94 149 LEU B C 1
ATOM 2427 O O . LEU B 1 149 ? 1.203 10.531 21.016 1 71.94 149 LEU B O 1
ATOM 2431 N N . GLU B 1 150 ? 1.395 8.445 20.188 1 61.69 150 GLU B N 1
ATOM 2432 C CA . GLU B 1 150 ? 0.248 7.941 20.938 1 61.69 150 GLU B CA 1
ATOM 2433 C C . GLU B 1 150 ? 0.451 8.117 22.438 1 61.69 150 GLU B C 1
ATOM 2435 O O . GLU B 1 150 ? -0.506 8.359 23.188 1 61.69 150 GLU B O 1
ATOM 2440 N N . GLU B 1 151 ? 1.701 7.906 22.844 1 51.88 151 GLU B N 1
ATOM 2441 C CA . GLU B 1 151 ? 1.964 8.078 24.266 1 51.88 151 GLU B CA 1
ATOM 2442 C C . GLU B 1 151 ? 1.824 9.539 24.688 1 51.88 151 GLU B C 1
ATOM 2444 O O . GLU B 1 151 ? 1.505 9.844 25.828 1 51.88 151 GLU B O 1
ATOM 2449 N N . ASP B 1 152 ? 2.109 10.336 23.641 1 46.12 152 ASP B N 1
ATOM 2450 C CA . ASP B 1 152 ? 2.004 11.742 24.016 1 46.12 152 ASP B CA 1
ATOM 2451 C C . ASP B 1 152 ? 0.573 12.25 23.844 1 46.12 152 ASP B C 1
ATOM 2453 O O . ASP B 1 152 ? 0.216 13.297 24.391 1 46.12 152 ASP B O 1
ATOM 2457 N N . LEU B 1 153 ? -0.163 11.508 22.953 1 44.25 153 LEU B N 1
ATOM 2458 C CA . LEU B 1 153 ? -1.552 11.961 22.953 1 44.25 153 LEU B CA 1
ATOM 2459 C C . LEU B 1 153 ? -2.336 11.297 24.094 1 44.25 153 LEU B C 1
ATOM 2461 O O . LEU B 1 153 ? -2.154 10.102 24.359 1 44.25 153 LEU B O 1
#

pLDDT: mean 91.9, std 12.81, range [33.12, 98.88]

Nearest PDB structures (foldseek):
  3eco-assembly1_A  TM=6.586E-01  e=1.814E-06  Staphylococcus aureus subsp. aureus Mu50
  4aih-assembly1_A  TM=8.021E-01  e=9.395E-05  Yersinia pseudotuberculosis YPIII
  3fm5-assembly3_B  TM=6.684E-01  e=4.214E-05  Rhodococcus jostii RHA1
  5x7z-assembly1_A-2  TM=6.202E-01  e=1.360E-04  Mycobacterium tuberculosis H37Rv
  3fm5-assembly3_D  TM=6.721E-01  e=1.418E-03  Rhodococcus jostii RHA1

Foldseek 3Di:
DPPPVPDDQDPVNVVVVVVVVVVVVVLCVLCVVLVHHSLLLLQLVQCVVVDAFDKLVVSCVSSVDDSVSSVVSLVVCVVVPQWDWDDDPDNIITIGGDPNVVVSCVPRVVVVVVVVVVVVVVDDPVRNVCVVVVVVVVVVVVVVVVVVVVVVD/DPPPVPDDQDPVNVVVVVVVVVVVVVLCVLCVVLVHHSLLLLQLVLCVVVDFFDKLVVSCVSSVDDSVSSVVSLVVCVVVPQWDWDDDPDNIITIGGDPNVVVSCVPRVVVVVVVVVVVVVVDDPVRNVCVVVVVVVVVVVVVVVVVVVVVVD

Radius of gyration: 20.81 Å; Cα contacts (8 Å, |Δi|>4): 306; chains: 2; bounding box: 46×72×49 Å

Solvent-accessible surface area (backbone atoms only — not comparable to full-atom values): 16657 Å² total; per-residue (Å²): 132,88,76,74,76,76,82,71,82,41,73,67,52,52,51,45,50,50,46,52,32,48,48,53,33,52,54,48,50,50,20,48,74,64,73,31,52,65,65,51,37,47,50,53,53,40,38,65,74,74,33,78,60,37,43,54,68,54,47,27,66,72,48,44,46,58,63,67,58,49,52,54,42,49,51,51,37,31,75,71,49,29,34,47,76,43,79,48,74,82,89,40,40,30,37,33,65,31,76,58,27,48,47,45,40,63,72,50,47,43,60,54,52,50,48,52,43,52,43,58,66,72,43,54,72,68,56,49,51,50,44,47,50,45,51,44,49,49,47,51,49,41,51,54,54,53,57,52,46,58,72,71,93,133,86,78,73,77,74,82,71,82,43,72,67,51,51,52,45,51,49,48,53,32,46,47,52,32,52,54,47,51,51,21,48,76,65,73,34,53,65,64,50,39,47,50,53,52,42,37,64,72,75,32,77,61,38,42,53,69,55,48,28,66,71,46,45,46,58,61,68,58,48,53,52,40,51,51,50,38,32,76,72,50,29,34,47,76,44,79,47,74,82,90,40,40,29,37,33,66,31,75,58,28,48,47,45,40,60,72,48,48,43,60,51,52,49,50,52,43,52,42,57,66,73,43,54,71,67,55,49,52,49,46,49,50,46,51,44,49,50,46,52,49,40,51,55,54,53,58,51,45,57,72,70,94

Sequence (306 aa):
MSTDSTVLISKYLKEYNHIYKEANEIYHEAARRLHLSDSAFEIFYTIFEMGDNCLQRDICKASCMPKQTVNSSIRKLQTDGYLTLSPGKGRSMHIHLTASGKKLIQEKLLPLIQIENDTLASFSPEECEQLLRLNAKYNQTLRSRLSNLEEDLMSTDSTVLISKYLKEYNHIYKEANEIYHEAARRLHLSDSAFEIFYTIFEMGDNCLQRDICKASCMPKQTVNSSIRKLQTDGYLTLSPGKGRSMHIHLTASGKKLIQEKLLPLIQIENDTLASFSPEECEQLLRLNAKYNQTLRSRLSNLEEDL

InterPro domains:
  IPR000835 MarR-type HTH domain [PF12802] (37-92)
  IPR000835 MarR-type HTH domain [SM00347] (29-128)
  IPR036388 Winged helix-like DNA-binding domain superfamily [G3DSA:1.10.10.10] (3-144)
  IPR036390 Winged helix DNA-binding domain superfamily [SSF46785] (12-144)
  IPR039422 Transcription regulators MarR/SlyA-like [PTHR33164] (18-142)

Organism: NCBI:txid410072